Protein AF-A0A4Q2Y1Z8-F1 (afdb_monomer)

Nearest PDB structures (foldseek):
  7f47-assembly1_A  TM=7.489E-01  e=2.755E-16  Rhizobium etli CFN 42
  7duw-assembly1_A  TM=7.122E-01  e=2.376E-13  Rhizobium tropici
  5vrv-assembly2_D  TM=9.747E-01  e=3.218E-03  Agrobacterium fabrum str. C58

Foldseek 3Di:
DDVPCPPVVLVVCCVVCVVPDPPVVSVVVVVVCCCVPPVPVVVVVVVVVVVVCCVVPVVVVVVVCVVVVVVCQVCVLVVLLVLLLVLLLVLLLVLQDQADPVLLVVLVVPPDLVQQLVLSLLSNLLSLQSNLLSQLSNVLALVSLVSNLVSLVSNLVSCCNNRNNVVSNVSSVVSNVSSVVCSVRSPAHDDSPNAADDPVSVCSSCVSLVVSVVSSCVSCVPPPPDVDDLPDRDSRPSVSSSVSSSVSSVVVVVVVVCVRVPDDDPPPPPDQQDPVNVVLLVVQLVVFPDPQSCVVNVSQWDWQADPVNQKIWTWDDDPLDIGTRDAITGDPVCRVNRVSVVVVNSVRND

Radius of gyration: 30.9 Å; Cα contacts (8 Å, |Δi|>4): 339; chains: 1; bounding box: 78×63×77 Å

Solvent-accessible surface area (backbone atoms only — not comparable to full-atom values): 19391 Å² total; per-residue (Å²): 137,60,80,91,45,64,65,58,56,58,53,50,52,45,72,75,43,50,90,80,47,63,68,69,59,54,53,49,52,54,50,51,48,46,44,62,71,50,47,49,57,47,51,53,50,52,51,51,49,52,53,46,50,62,64,74,41,49,70,59,51,47,55,51,48,48,54,48,46,54,51,43,65,71,43,39,48,61,48,48,20,51,48,26,39,51,51,10,48,48,34,38,45,54,49,47,59,81,79,56,67,78,51,47,58,60,42,67,77,76,46,64,68,67,56,29,56,49,19,41,32,50,27,21,36,34,8,52,49,26,37,60,32,18,60,15,29,65,68,31,18,31,57,14,49,54,49,42,46,53,37,26,52,49,36,25,52,20,31,43,57,46,62,59,37,59,71,60,22,48,54,27,47,50,47,34,61,67,48,59,83,46,57,92,66,24,79,39,91,48,65,59,71,77,64,75,79,52,72,69,52,51,49,50,53,52,46,55,52,47,51,35,53,52,50,31,56,59,59,47,65,80,49,86,83,65,90,69,54,85,82,62,86,56,100,81,42,61,65,39,54,35,52,50,19,51,50,49,40,49,53,51,52,50,51,51,51,50,60,52,67,70,53,78,74,80,74,83,69,85,65,75,81,50,74,76,53,51,56,52,51,50,56,41,37,75,72,43,92,52,78,72,50,60,63,65,75,72,69,82,58,48,79,49,66,32,98,85,64,62,26,38,39,42,29,44,78,56,94,82,41,76,46,73,57,79,73,71,46,52,53,76,92,48,42,68,63,36,54,49,53,50,51,50,52,51,67,72,77,92

Mean predicted aligned error: 14.85 Å

pLDDT: mean 78.66, std 12.36, range [41.97, 93.81]

Sequence (350 aa):
HVPGGVGVLELSITKLVGTALPSAWLAAALLSYRLLYYLIPFVIAASWMGVREVWSHRVHLVRGAEIFGNVWRKLGPRMGVLLALTGGFFLMLSANTPMEPLRREWLMEHVPLLFVETSHFLSSIAGLALIIVARGLQRRVHAAWWAALALSLSGVVFSLLKGVDYEESIILALLFLCLLPFGEHFHRHAAVWSRRFTLEWWLLLGGLAGVSVWLGFFTSRHGEYQNDLWWSFSFEADASRFLRAQVGVAVLLIGVILAQCLRRTPRSQAAPPDPVSMEKVKCLVESSLQCQSHLALLGDKKFHFSESGGSFVMYGEQGRSRVVMGDPVGREDEWDDLLWSFNEKAEDDG

Structure (mmCIF, N/CA/C/O backbone):
data_AF-A0A4Q2Y1Z8-F1
#
_entry.id   AF-A0A4Q2Y1Z8-F1
#
loop_
_atom_site.group_PDB
_atom_site.id
_atom_site.type_symbol
_atom_site.label_atom_id
_atom_site.label_alt_id
_atom_site.label_comp_id
_atom_site.label_asym_id
_atom_site.label_entity_id
_atom_site.label_seq_id
_atom_site.pdbx_PDB_ins_code
_atom_site.Cartn_x
_atom_site.Cartn_y
_atom_site.Cartn_z
_atom_site.occupancy
_atom_site.B_iso_or_equiv
_atom_site.auth_seq_id
_atom_site.auth_comp_id
_atom_site.auth_asym_id
_atom_site.auth_atom_id
_atom_site.pdbx_PDB_model_num
ATOM 1 N N . HIS A 1 1 ? 41.542 -35.588 -12.818 1.00 50.16 1 HIS A N 1
ATOM 2 C CA . HIS A 1 1 ? 40.178 -35.907 -13.283 1.00 50.16 1 HIS A CA 1
ATOM 3 C C . HIS A 1 1 ? 39.396 -34.613 -13.422 1.00 50.16 1 HIS A C 1
ATOM 5 O O . HIS A 1 1 ? 39.237 -33.921 -12.426 1.00 50.16 1 HIS A O 1
ATOM 11 N N . VAL A 1 2 ? 38.990 -34.242 -14.640 1.00 56.16 2 VAL A N 1
ATOM 12 C CA . VAL A 1 2 ? 38.167 -33.042 -14.870 1.00 56.16 2 VAL A CA 1
ATOM 13 C C . VAL A 1 2 ? 36.693 -33.455 -14.791 1.00 56.16 2 VAL A C 1
ATOM 15 O O . VAL A 1 2 ? 36.321 -34.411 -15.481 1.00 56.16 2 VAL A O 1
ATOM 18 N N . PRO A 1 3 ? 35.859 -32.806 -13.958 1.00 55.94 3 PRO A N 1
ATOM 19 C CA . PRO A 1 3 ? 34.446 -33.150 -13.846 1.00 55.94 3 PRO A CA 1
ATOM 20 C C . PRO A 1 3 ? 33.757 -33.042 -15.213 1.00 55.94 3 PRO A C 1
ATOM 22 O O . PRO A 1 3 ? 33.923 -32.057 -15.929 1.00 55.94 3 PRO A O 1
ATOM 25 N N . GLY A 1 4 ? 33.050 -34.104 -15.610 1.00 63.97 4 GLY A N 1
ATOM 26 C CA . GLY A 1 4 ? 32.354 -34.193 -16.900 1.00 63.97 4 GLY A CA 1
ATOM 27 C C . GLY A 1 4 ? 33.253 -34.292 -18.141 1.00 63.97 4 GLY A C 1
ATOM 28 O O . GLY A 1 4 ? 32.753 -34.133 -19.248 1.00 63.97 4 GLY A O 1
ATOM 29 N N . GLY A 1 5 ? 34.569 -34.510 -17.991 1.00 68.19 5 GLY A N 1
ATOM 30 C CA . GLY A 1 5 ? 35.498 -34.592 -19.131 1.00 68.19 5 GLY A CA 1
ATOM 31 C C . GLY A 1 5 ? 35.643 -33.284 -19.921 1.00 68.19 5 GLY A C 1
ATOM 32 O O . GLY A 1 5 ? 36.145 -33.297 -21.046 1.00 68.19 5 GLY A O 1
ATOM 33 N N . VAL A 1 6 ? 35.205 -32.168 -19.325 1.00 67.00 6 VAL A N 1
ATOM 34 C CA . VAL A 1 6 ? 35.105 -30.850 -19.956 1.00 67.00 6 VAL A CA 1
ATOM 35 C C . VAL A 1 6 ? 36.474 -30.384 -20.448 1.00 67.00 6 VAL A C 1
ATOM 37 O O . VAL A 1 6 ? 37.448 -30.361 -19.702 1.00 67.00 6 VAL A O 1
ATOM 40 N N . GLY A 1 7 ? 36.558 -30.022 -21.723 1.00 69.81 7 GLY A N 1
ATOM 41 C CA . GLY A 1 7 ? 37.776 -29.568 -22.385 1.00 69.81 7 GLY A CA 1
ATOM 42 C C . GLY A 1 7 ? 38.623 -30.716 -22.926 1.00 69.81 7 GLY A C 1
ATOM 43 O O . GLY A 1 7 ? 39.128 -30.618 -24.038 1.00 69.81 7 GLY A O 1
ATOM 44 N N . VAL A 1 8 ? 38.752 -31.832 -22.203 1.00 79.38 8 VAL A N 1
ATOM 45 C CA . VAL A 1 8 ? 39.578 -32.970 -22.648 1.00 79.38 8 VAL A CA 1
ATOM 46 C C . VAL A 1 8 ? 38.918 -33.702 -23.815 1.00 79.38 8 VAL A C 1
ATOM 48 O O . VAL A 1 8 ? 39.586 -33.999 -24.806 1.00 79.38 8 VAL A O 1
ATOM 51 N N . LEU A 1 9 ? 37.611 -33.957 -23.736 1.00 81.00 9 LEU A N 1
ATOM 52 C CA . LEU A 1 9 ? 36.859 -34.630 -24.797 1.00 81.00 9 LEU A CA 1
ATOM 53 C C . LEU A 1 9 ? 36.774 -33.761 -26.060 1.00 81.00 9 LEU A C 1
ATOM 55 O O . LEU A 1 9 ? 37.041 -34.243 -27.160 1.00 81.00 9 LEU A O 1
ATOM 59 N N . GLU A 1 10 ? 36.500 -32.467 -25.897 1.00 84.19 10 GLU A N 1
ATOM 60 C CA . GLU A 1 10 ? 36.438 -31.505 -26.999 1.00 84.19 10 GLU A CA 1
ATOM 61 C C . GLU A 1 10 ? 37.792 -31.362 -27.695 1.00 84.19 10 GLU A C 1
ATOM 63 O O . GLU A 1 10 ? 37.853 -31.412 -28.923 1.00 84.19 10 GLU A O 1
ATOM 68 N N . LEU A 1 11 ? 38.889 -31.254 -26.937 1.00 80.31 11 LEU A N 1
ATOM 69 C CA . LEU A 1 11 ? 40.238 -31.188 -27.504 1.00 80.31 11 LEU A CA 1
ATOM 70 C C . LEU A 1 11 ? 40.614 -32.477 -28.240 1.00 80.31 11 LEU A C 1
ATOM 72 O O . LEU A 1 11 ? 41.237 -32.412 -29.299 1.00 80.31 11 LEU A O 1
ATOM 76 N N . SER A 1 12 ? 40.225 -33.637 -27.707 1.00 80.94 12 SER A N 1
ATOM 77 C CA . SER A 1 12 ? 40.517 -34.941 -28.315 1.00 80.94 12 SER A CA 1
ATOM 78 C C . SER A 1 12 ? 39.794 -35.103 -29.651 1.00 80.94 12 SER A C 1
ATOM 80 O O . SER A 1 12 ? 40.423 -35.405 -30.662 1.00 80.94 12 SER A O 1
ATOM 82 N N . ILE A 1 13 ? 38.486 -34.829 -29.679 1.00 81.00 13 ILE A N 1
ATOM 83 C CA . ILE A 1 13 ? 37.654 -34.957 -30.884 1.00 81.00 13 ILE A CA 1
ATOM 84 C C . ILE A 1 13 ? 38.050 -33.912 -31.933 1.00 81.00 13 ILE A C 1
ATOM 86 O O . ILE A 1 13 ? 38.168 -34.240 -33.113 1.00 81.00 13 ILE A O 1
ATOM 90 N N . THR A 1 14 ? 38.348 -32.680 -31.511 1.00 81.88 14 THR A N 1
ATOM 91 C CA . THR A 1 14 ? 38.817 -31.623 -32.420 1.00 81.88 14 THR A CA 1
ATOM 92 C C . THR A 1 14 ? 40.170 -31.976 -33.040 1.00 81.88 14 THR A C 1
ATOM 94 O O . THR A 1 14 ? 40.368 -31.751 -34.228 1.00 81.88 14 THR A O 1
ATOM 97 N N . LYS A 1 15 ? 41.099 -32.581 -32.287 1.00 80.50 15 LYS A N 1
ATOM 98 C CA . LYS A 1 15 ? 42.398 -33.013 -32.834 1.00 80.50 15 LYS A CA 1
ATOM 99 C C . LYS A 1 15 ? 42.295 -34.209 -33.783 1.00 80.50 15 LYS A C 1
ATOM 101 O O . LYS A 1 15 ? 43.077 -34.285 -34.722 1.00 80.50 15 LYS A O 1
ATOM 106 N N . LEU A 1 16 ? 41.362 -35.130 -33.541 1.00 79.75 16 LEU A N 1
ATOM 107 C CA . LEU A 1 16 ? 41.175 -36.332 -34.362 1.00 79.75 16 LEU A CA 1
ATOM 108 C C . LEU A 1 16 ? 40.388 -36.071 -35.653 1.00 79.75 16 LEU A C 1
ATOM 110 O O . LEU A 1 16 ? 40.681 -36.688 -36.671 1.00 79.75 16 LEU A O 1
ATOM 114 N N . VAL A 1 17 ? 39.391 -35.182 -35.613 1.00 80.62 17 VAL A N 1
ATOM 115 C CA . VAL A 1 17 ? 38.403 -35.011 -36.701 1.00 80.62 17 VAL A CA 1
ATOM 116 C C . VAL A 1 17 ? 38.393 -33.586 -37.275 1.00 80.62 17 VAL A C 1
ATOM 118 O O . VAL A 1 17 ? 37.783 -33.335 -38.311 1.00 80.62 17 VAL A O 1
ATOM 121 N N . GLY A 1 18 ? 39.108 -32.639 -36.661 1.00 73.12 18 GLY A N 1
ATOM 122 C CA . GLY A 1 18 ? 39.097 -31.225 -37.055 1.00 73.12 18 GLY A CA 1
ATOM 123 C C . GLY A 1 18 ? 39.639 -30.924 -38.455 1.00 73.12 18 GLY A C 1
ATOM 124 O O . GLY A 1 18 ? 39.399 -29.834 -38.961 1.00 73.12 18 GLY A O 1
ATOM 125 N N . THR A 1 19 ? 40.335 -31.864 -39.102 1.00 75.19 19 THR A N 1
ATOM 126 C CA . THR A 1 19 ? 40.777 -31.740 -40.503 1.00 75.19 19 THR A CA 1
ATOM 127 C C . THR A 1 19 ? 39.750 -32.255 -41.517 1.00 75.19 19 THR A C 1
ATOM 129 O O . THR A 1 19 ? 39.873 -31.949 -42.699 1.00 75.19 19 THR A O 1
ATOM 132 N N . ALA A 1 20 ? 38.744 -33.020 -41.078 1.00 78.12 20 ALA A N 1
ATOM 133 C CA . ALA A 1 20 ? 37.750 -33.659 -41.945 1.00 78.12 20 ALA A CA 1
ATOM 134 C C . ALA A 1 20 ? 36.407 -32.908 -42.004 1.00 78.12 20 ALA A C 1
ATOM 136 O O . ALA A 1 20 ? 35.637 -33.108 -42.941 1.00 78.12 20 ALA A O 1
ATOM 137 N N . LEU A 1 21 ? 36.109 -32.057 -41.017 1.00 81.06 21 LEU A N 1
ATOM 138 C CA . LEU A 1 21 ? 34.839 -31.334 -40.911 1.00 81.06 21 LEU A CA 1
ATOM 139 C C . LEU A 1 21 ? 35.061 -29.844 -40.617 1.00 81.06 21 LEU A C 1
ATOM 141 O O . LEU A 1 21 ? 35.974 -29.503 -39.863 1.00 81.06 21 LEU A O 1
ATOM 145 N N . PRO A 1 22 ? 34.199 -28.944 -41.131 1.00 85.12 22 PRO A N 1
ATOM 146 C CA . PRO A 1 22 ? 34.228 -27.542 -40.739 1.00 85.12 22 PRO A CA 1
ATOM 147 C C . PRO A 1 22 ? 33.976 -27.384 -39.233 1.00 85.12 22 PRO A C 1
ATOM 149 O O . PRO A 1 22 ? 33.090 -28.027 -38.663 1.00 85.12 22 PRO A O 1
ATOM 152 N N . SER A 1 23 ? 34.716 -26.476 -38.598 1.00 77.94 23 SER A N 1
ATOM 153 C CA . SER A 1 23 ? 34.710 -26.256 -37.142 1.00 77.94 23 SER A CA 1
ATOM 154 C C . SER A 1 23 ? 33.318 -25.990 -36.553 1.00 77.94 23 SER A C 1
ATOM 156 O O . SER A 1 23 ? 33.024 -26.439 -35.446 1.00 77.94 23 SER A O 1
ATOM 158 N N . ALA A 1 24 ? 32.435 -25.326 -37.305 1.00 81.06 24 ALA A N 1
ATOM 159 C CA . ALA A 1 24 ? 31.064 -25.034 -36.888 1.00 81.06 24 ALA A CA 1
ATOM 160 C C . ALA A 1 24 ? 30.213 -26.301 -36.673 1.00 81.06 24 ALA A C 1
ATOM 162 O O . ALA A 1 24 ? 29.486 -26.397 -35.685 1.00 81.06 24 ALA A O 1
ATOM 163 N N . TRP A 1 25 ? 30.337 -27.299 -37.555 1.00 84.12 25 TRP A N 1
ATOM 164 C CA . TRP A 1 25 ? 29.589 -28.558 -37.450 1.00 84.12 25 TRP A CA 1
ATOM 165 C C . TRP A 1 25 ? 30.088 -29.413 -36.285 1.00 84.12 25 TRP A C 1
ATOM 167 O O . TRP A 1 25 ? 29.296 -30.043 -35.587 1.00 84.12 25 TRP A O 1
ATOM 177 N N . LEU A 1 26 ? 31.398 -29.388 -36.035 1.00 84.00 26 LEU A N 1
ATOM 178 C CA . LEU A 1 26 ? 32.016 -30.103 -34.923 1.00 84.00 26 LEU A CA 1
ATOM 179 C C . LEU A 1 26 ? 31.608 -29.500 -33.568 1.00 84.00 26 LEU A C 1
ATOM 181 O O . LEU A 1 26 ? 31.254 -30.236 -32.647 1.00 84.00 26 LEU A O 1
ATOM 185 N N . ALA A 1 27 ? 31.575 -28.168 -33.462 1.00 81.75 27 ALA A N 1
ATOM 186 C CA . ALA A 1 27 ? 31.070 -27.477 -32.277 1.00 81.75 27 ALA A CA 1
ATOM 187 C C . ALA A 1 27 ? 29.580 -27.771 -32.032 1.00 81.75 27 ALA A C 1
ATOM 189 O O . ALA A 1 27 ? 29.196 -28.076 -30.901 1.00 81.75 27 ALA A O 1
ATOM 190 N N . ALA A 1 28 ? 28.756 -27.747 -33.086 1.00 83.81 28 ALA A N 1
ATOM 191 C CA . ALA A 1 28 ? 27.339 -28.087 -32.996 1.00 83.81 28 ALA A CA 1
ATOM 192 C C . ALA A 1 28 ? 27.133 -29.525 -32.495 1.00 83.81 28 ALA A C 1
ATOM 194 O O . ALA A 1 28 ? 26.382 -29.734 -31.547 1.00 83.81 28 ALA A O 1
ATOM 195 N N . ALA A 1 29 ? 27.861 -30.502 -33.045 1.00 85.19 29 ALA A N 1
ATOM 196 C CA . ALA A 1 29 ? 27.766 -31.901 -32.629 1.00 85.19 29 ALA A CA 1
ATOM 197 C C . ALA A 1 29 ? 28.168 -32.117 -31.157 1.00 85.19 29 ALA A C 1
ATOM 199 O O . ALA A 1 29 ? 27.481 -32.833 -30.426 1.00 85.19 29 ALA A O 1
ATOM 200 N N . LEU A 1 30 ? 29.245 -31.471 -30.694 1.00 85.44 30 LEU A N 1
ATOM 201 C CA . LEU A 1 30 ? 29.700 -31.559 -29.300 1.00 85.44 30 LEU A CA 1
ATOM 202 C C . LEU A 1 30 ? 28.707 -30.911 -28.324 1.00 85.44 30 LEU A C 1
ATOM 204 O O . LEU A 1 30 ? 28.453 -31.451 -27.244 1.00 85.44 30 LEU A O 1
ATOM 208 N N . LEU A 1 31 ? 28.103 -29.785 -28.709 1.00 85.25 31 LEU A N 1
ATOM 209 C CA . LEU A 1 31 ? 27.046 -29.136 -27.932 1.00 85.25 31 LEU A CA 1
ATOM 210 C C . LEU A 1 31 ? 25.777 -29.991 -27.880 1.00 85.25 31 LEU A C 1
ATOM 212 O O . LEU A 1 31 ? 25.225 -30.186 -26.796 1.00 85.25 31 LEU A O 1
ATOM 216 N N . SER A 1 32 ? 25.344 -30.550 -29.013 1.00 87.06 32 SER A N 1
ATOM 217 C CA . SER A 1 32 ? 24.205 -31.471 -29.071 1.00 87.06 32 SER A CA 1
ATOM 218 C C . SER A 1 32 ? 24.437 -32.704 -28.201 1.00 87.06 32 SER A C 1
ATOM 220 O O . SER A 1 32 ? 23.545 -33.097 -27.453 1.00 87.06 32 SER A O 1
ATOM 222 N N . TYR A 1 33 ? 25.648 -33.269 -28.219 1.00 87.38 33 TYR A N 1
ATOM 223 C CA . TYR A 1 33 ? 26.027 -34.360 -27.324 1.00 87.38 33 TYR A CA 1
ATOM 224 C C . TYR A 1 33 ? 25.886 -33.958 -25.850 1.00 87.38 33 TYR A C 1
ATOM 226 O O . TYR A 1 33 ? 25.242 -34.673 -25.085 1.00 87.38 33 TYR A O 1
ATOM 234 N N . ARG A 1 34 ? 26.402 -32.791 -25.439 1.00 84.25 34 ARG A N 1
ATOM 235 C CA . ARG A 1 34 ? 26.273 -32.317 -24.047 1.00 84.25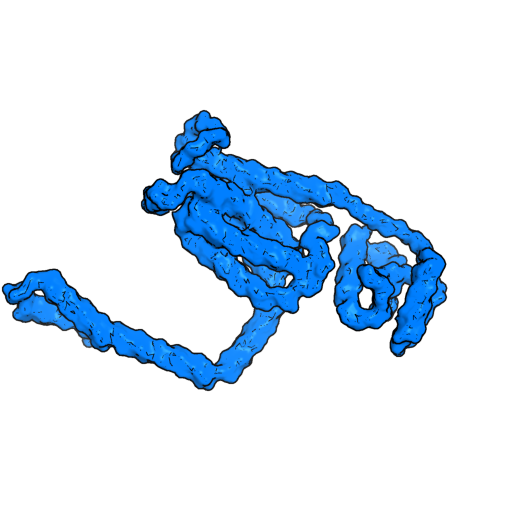 34 ARG A CA 1
ATOM 236 C C . ARG A 1 34 ? 24.821 -32.093 -23.623 1.00 84.25 34 ARG A C 1
ATOM 238 O O . ARG A 1 34 ? 24.444 -32.464 -22.512 1.00 84.25 34 ARG A O 1
ATOM 245 N N . LEU A 1 35 ? 24.006 -31.520 -24.503 1.00 86.06 35 LEU A N 1
ATOM 246 C CA . LEU A 1 35 ? 22.579 -31.316 -24.265 1.00 86.06 35 LEU A CA 1
ATOM 247 C C . LEU A 1 35 ? 21.853 -32.647 -24.044 1.00 86.06 35 LEU A C 1
ATOM 249 O O . LEU A 1 35 ? 21.167 -32.810 -23.035 1.00 86.06 35 LEU A O 1
ATOM 253 N N . LEU A 1 36 ? 22.047 -33.604 -24.952 1.00 89.75 36 LEU A N 1
ATOM 254 C CA . LEU A 1 36 ? 21.330 -34.879 -24.936 1.00 89.75 36 LEU A CA 1
ATOM 255 C C . LEU A 1 36 ? 21.808 -35.820 -23.824 1.00 89.75 36 LEU A C 1
ATOM 257 O O . LEU A 1 36 ? 20.979 -36.458 -23.181 1.00 89.75 36 LEU A O 1
ATOM 261 N N . TYR A 1 37 ? 23.119 -35.910 -23.583 1.00 85.94 37 TYR A N 1
ATOM 262 C CA . TYR A 1 37 ? 23.681 -36.885 -22.641 1.00 85.94 37 TYR A CA 1
ATOM 263 C C . TYR A 1 37 ? 23.827 -36.371 -21.208 1.00 85.94 37 TYR A C 1
ATOM 265 O O . TYR A 1 37 ? 23.775 -37.176 -20.281 1.00 85.94 37 TYR A O 1
ATOM 273 N N . TYR A 1 38 ? 24.011 -35.064 -21.003 1.00 84.25 38 TYR A N 1
ATOM 274 C CA . TYR A 1 38 ? 24.227 -34.511 -19.662 1.00 84.25 38 TYR A CA 1
ATOM 275 C C . TYR A 1 38 ? 23.050 -33.664 -19.193 1.00 84.25 38 TYR A C 1
ATOM 277 O O . TYR A 1 38 ? 22.528 -33.905 -18.106 1.00 84.25 38 TYR A O 1
ATOM 285 N N . LEU A 1 39 ? 22.610 -32.688 -19.994 1.00 84.75 39 LEU A N 1
ATOM 286 C CA . LEU A 1 39 ? 21.631 -31.707 -19.523 1.00 84.75 39 LEU A CA 1
ATOM 287 C C . LEU A 1 39 ? 20.221 -32.294 -19.409 1.00 84.75 39 LEU A C 1
ATOM 289 O O . LEU A 1 39 ? 19.590 -32.148 -18.365 1.00 84.75 39 LEU A O 1
ATOM 293 N N . ILE A 1 40 ? 19.729 -32.975 -20.447 1.00 89.31 40 ILE A N 1
ATOM 294 C CA . ILE A 1 40 ? 18.363 -33.521 -20.450 1.00 89.31 40 ILE A CA 1
ATOM 295 C C . ILE A 1 40 ? 18.159 -34.550 -19.325 1.00 89.31 40 ILE A C 1
ATOM 297 O O . ILE A 1 40 ? 17.216 -34.379 -18.548 1.00 89.31 40 ILE A O 1
ATOM 301 N N . PRO A 1 41 ? 19.025 -35.570 -19.148 1.00 88.81 41 PRO A N 1
ATOM 302 C CA . PRO A 1 41 ? 18.858 -36.534 -18.062 1.00 88.81 41 PRO A CA 1
ATOM 303 C C . PRO A 1 41 ? 18.951 -35.883 -16.679 1.00 88.81 41 PRO A C 1
ATOM 305 O O . PRO A 1 41 ? 18.203 -36.260 -15.778 1.00 88.81 41 PRO A O 1
ATOM 308 N N . PHE A 1 42 ? 19.816 -34.876 -16.515 1.00 85.88 42 PHE A N 1
ATOM 309 C CA . PHE A 1 42 ? 19.932 -34.123 -15.268 1.00 85.88 42 PHE A CA 1
ATOM 310 C C . PHE A 1 42 ? 18.650 -33.353 -14.939 1.00 85.88 42 PHE A C 1
ATOM 312 O O . PHE A 1 42 ? 18.161 -33.446 -13.816 1.00 85.88 42 PHE A O 1
ATOM 319 N N . VAL A 1 43 ? 18.075 -32.638 -15.912 1.00 87.50 43 VAL A N 1
ATOM 320 C CA . VAL A 1 43 ? 16.818 -31.899 -15.720 1.00 87.50 43 VAL A CA 1
ATOM 321 C C . VAL A 1 43 ? 15.682 -32.860 -15.383 1.00 87.50 43 VAL A C 1
ATOM 323 O O . VAL A 1 43 ? 14.964 -32.622 -14.420 1.00 87.50 43 VAL A O 1
ATOM 326 N N . ILE A 1 44 ? 15.562 -33.983 -16.099 1.00 91.19 44 ILE A N 1
ATOM 327 C CA . ILE A 1 44 ? 14.539 -35.000 -15.813 1.00 91.19 44 ILE A CA 1
ATOM 328 C C . ILE A 1 44 ? 14.695 -35.543 -14.387 1.00 91.19 44 ILE A C 1
ATOM 330 O O . ILE A 1 44 ? 13.713 -35.611 -13.649 1.00 91.19 44 ILE A O 1
ATOM 334 N N . ALA A 1 45 ? 15.917 -35.890 -13.974 1.00 88.19 45 ALA A N 1
ATOM 335 C CA . ALA A 1 45 ? 16.185 -36.399 -12.632 1.00 88.19 45 ALA A CA 1
ATOM 336 C C . ALA A 1 45 ? 15.897 -35.351 -11.544 1.00 88.19 45 ALA A C 1
ATOM 338 O O . ALA A 1 45 ? 15.258 -35.671 -10.542 1.00 88.19 45 ALA A O 1
ATOM 339 N N . ALA A 1 46 ? 16.311 -34.098 -11.753 1.00 80.81 46 ALA A N 1
ATOM 340 C CA . ALA A 1 46 ? 16.068 -32.995 -10.828 1.00 80.81 46 ALA A CA 1
ATOM 341 C C . ALA A 1 46 ? 14.572 -32.679 -10.698 1.00 80.81 46 ALA A C 1
ATOM 343 O O . ALA A 1 46 ? 14.063 -32.537 -9.587 1.00 80.81 46 ALA A O 1
ATOM 344 N N . SER A 1 47 ? 13.843 -32.634 -11.816 1.00 84.88 47 SER A N 1
ATOM 345 C CA . SER A 1 47 ? 12.392 -32.448 -11.825 1.00 84.88 47 SER A CA 1
ATOM 346 C C . SER A 1 47 ? 11.674 -33.609 -11.142 1.00 84.88 47 SER A C 1
ATOM 348 O O . SER A 1 47 ? 10.802 -33.376 -10.310 1.00 84.88 47 SER A O 1
ATOM 350 N N . TRP A 1 48 ? 12.062 -34.855 -11.426 1.00 88.31 48 TRP A N 1
ATOM 351 C CA . TRP A 1 48 ? 11.480 -36.035 -10.785 1.00 88.31 48 TRP A CA 1
ATOM 352 C C . TRP A 1 48 ? 11.721 -36.046 -9.274 1.00 88.31 48 TRP A C 1
ATOM 354 O O . TRP A 1 48 ? 10.809 -36.326 -8.498 1.00 88.31 48 TRP A O 1
ATOM 364 N N . MET A 1 49 ? 12.932 -35.690 -8.845 1.00 81.88 49 MET A N 1
ATOM 365 C CA . MET A 1 49 ? 13.281 -35.563 -7.434 1.00 81.88 49 MET A CA 1
ATOM 366 C C . MET A 1 49 ? 12.486 -34.439 -6.761 1.00 81.88 49 MET A C 1
ATOM 368 O O . MET A 1 49 ? 11.918 -34.671 -5.699 1.00 81.88 49 MET A O 1
ATOM 372 N N . GLY A 1 50 ? 12.345 -33.276 -7.403 1.00 76.69 50 GLY A N 1
ATOM 373 C CA . GLY A 1 50 ? 11.519 -32.175 -6.901 1.00 76.69 50 GLY A CA 1
ATOM 374 C C . GLY A 1 50 ? 10.042 -32.552 -6.761 1.00 76.69 50 GLY A C 1
ATOM 375 O O . GLY A 1 50 ? 9.430 -32.296 -5.726 1.00 76.69 50 GLY A O 1
ATOM 376 N N . VAL A 1 51 ? 9.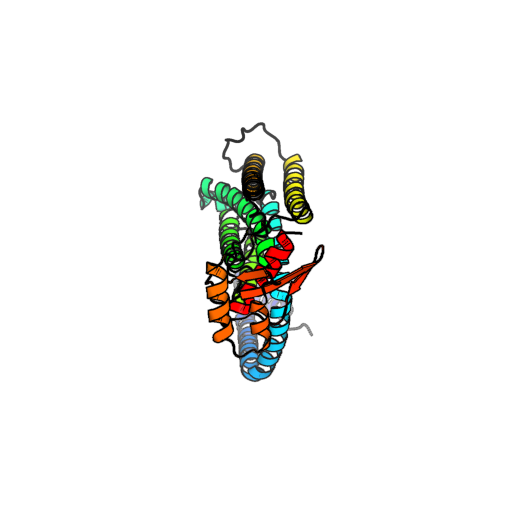472 -33.233 -7.760 1.00 82.25 51 VAL A N 1
ATOM 377 C CA . VAL A 1 51 ? 8.089 -33.738 -7.706 1.00 82.25 51 VAL A CA 1
ATOM 378 C C . VAL A 1 51 ? 7.933 -34.768 -6.589 1.00 82.25 51 VAL A C 1
ATOM 380 O O . VAL A 1 51 ? 6.963 -34.712 -5.833 1.00 82.25 51 VAL A O 1
ATOM 383 N N . ARG A 1 52 ? 8.896 -35.683 -6.443 1.00 80.88 52 ARG A N 1
ATOM 384 C CA . ARG A 1 52 ? 8.871 -36.713 -5.402 1.00 80.88 52 ARG A CA 1
ATOM 385 C C . ARG A 1 52 ? 8.974 -36.112 -4.003 1.00 80.88 52 ARG A C 1
ATOM 387 O O . ARG A 1 52 ? 8.212 -36.534 -3.146 1.00 80.88 52 ARG A O 1
ATOM 394 N N . GLU A 1 53 ? 9.834 -35.121 -3.792 1.00 72.06 53 GLU A N 1
ATOM 395 C CA . GLU A 1 53 ? 9.998 -34.396 -2.522 1.00 72.06 53 GLU A CA 1
ATOM 396 C C . GLU A 1 53 ? 8.687 -33.710 -2.099 1.00 72.06 53 GLU A C 1
ATOM 398 O O . GLU A 1 53 ? 8.219 -33.861 -0.968 1.00 72.06 53 GLU A O 1
ATOM 403 N N . VAL A 1 54 ? 8.035 -33.027 -3.048 1.00 69.75 54 VAL A N 1
ATOM 404 C CA . VAL A 1 54 ? 6.729 -32.376 -2.853 1.00 69.75 54 VAL A CA 1
ATOM 405 C C . VAL A 1 54 ? 5.628 -33.396 -2.542 1.00 69.75 54 VAL A C 1
ATOM 407 O O . VAL A 1 54 ? 4.694 -33.098 -1.791 1.00 69.75 54 VAL A O 1
ATOM 410 N N . TRP A 1 55 ? 5.719 -34.605 -3.101 1.00 72.75 55 TRP A N 1
ATOM 411 C CA . TRP A 1 55 ? 4.723 -35.656 -2.906 1.00 72.75 55 TRP A CA 1
ATOM 412 C C . TRP A 1 55 ? 4.942 -36.466 -1.620 1.00 72.75 55 TRP A C 1
ATOM 414 O O . TRP A 1 55 ? 3.970 -36.771 -0.932 1.00 72.75 55 TRP A O 1
ATOM 424 N N . SER A 1 56 ? 6.193 -36.761 -1.246 1.00 63.22 56 SER A N 1
ATOM 425 C CA . SER A 1 56 ? 6.534 -37.575 -0.072 1.00 63.22 56 SER A CA 1
ATOM 426 C C . SER A 1 56 ? 6.504 -36.800 1.245 1.00 63.22 56 SER A C 1
ATOM 428 O O . SER A 1 56 ? 6.181 -37.380 2.277 1.00 63.22 56 SER A O 1
ATOM 430 N N . HIS A 1 57 ? 6.792 -35.494 1.236 1.00 55.94 57 HIS A N 1
ATOM 431 C CA . HIS A 1 57 ? 6.910 -34.685 2.458 1.00 55.94 57 HIS A CA 1
ATOM 432 C C . HIS A 1 57 ? 5.727 -33.732 2.695 1.00 55.94 57 HIS A C 1
ATOM 434 O O . HIS A 1 57 ? 5.868 -32.722 3.387 1.00 55.94 57 HIS A O 1
ATOM 440 N N . ARG A 1 58 ? 4.528 -34.078 2.197 1.00 58.81 58 ARG A N 1
ATOM 441 C CA . ARG A 1 58 ? 3.272 -33.321 2.398 1.00 58.81 58 ARG A CA 1
ATOM 442 C C . ARG A 1 58 ? 3.031 -32.931 3.870 1.00 58.81 58 ARG A C 1
ATOM 444 O O . ARG A 1 58 ? 2.588 -31.823 4.127 1.00 58.81 58 ARG A O 1
ATOM 451 N N . VAL A 1 59 ? 3.386 -33.779 4.841 1.00 56.09 59 VAL A N 1
ATOM 452 C CA . VAL A 1 59 ? 3.182 -33.521 6.287 1.00 56.09 59 VAL A CA 1
ATOM 453 C C . VAL A 1 59 ? 4.179 -32.503 6.871 1.00 56.09 59 VAL A C 1
ATOM 455 O O . VAL A 1 59 ? 3.805 -31.678 7.706 1.00 56.09 59 VAL A O 1
ATOM 458 N N . HIS A 1 60 ? 5.435 -32.502 6.416 1.00 54.78 60 HIS A N 1
ATOM 459 C CA . HIS A 1 60 ? 6.432 -31.505 6.832 1.00 54.78 60 HIS A CA 1
ATOM 460 C C . HIS A 1 60 ? 6.239 -30.167 6.112 1.00 54.78 60 HIS A C 1
ATOM 462 O O . HIS A 1 60 ? 6.439 -29.120 6.725 1.00 54.78 60 HIS A O 1
ATOM 468 N N . LEU A 1 61 ? 5.769 -30.192 4.861 1.00 55.53 61 LEU A N 1
ATOM 469 C CA . LEU A 1 61 ? 5.296 -29.005 4.150 1.00 55.53 61 LEU A CA 1
ATOM 470 C C . LEU A 1 61 ? 4.067 -28.392 4.828 1.00 55.53 61 LEU A C 1
ATOM 472 O O . LEU A 1 61 ? 4.012 -27.177 4.921 1.00 55.53 61 LEU A O 1
ATOM 476 N N . VAL A 1 62 ? 3.132 -29.188 5.365 1.00 59.31 62 VAL A N 1
ATOM 477 C CA . VAL A 1 62 ? 1.981 -28.668 6.128 1.00 59.31 62 VAL A CA 1
ATOM 478 C C . VAL A 1 62 ? 2.420 -28.046 7.456 1.00 59.31 62 VAL A C 1
ATOM 480 O O . VAL A 1 62 ? 2.044 -26.914 7.718 1.00 59.31 62 VAL A O 1
ATOM 483 N N . ARG A 1 63 ? 3.297 -28.680 8.253 1.00 57.91 63 ARG A N 1
ATOM 484 C CA . ARG A 1 63 ? 3.832 -28.037 9.478 1.00 57.91 63 ARG A CA 1
ATOM 485 C C . ARG A 1 63 ? 4.673 -26.796 9.182 1.00 57.91 63 ARG A C 1
ATOM 487 O O . ARG A 1 63 ? 4.567 -25.799 9.891 1.00 57.91 63 ARG A O 1
ATOM 494 N N . GLY A 1 64 ? 5.504 -26.842 8.142 1.00 60.81 64 GLY A N 1
ATOM 495 C CA . GLY A 1 64 ? 6.271 -25.690 7.672 1.00 60.81 64 GLY A CA 1
ATOM 496 C C . GLY A 1 64 ? 5.362 -24.563 7.183 1.00 60.81 64 GLY A C 1
ATOM 497 O O . GLY A 1 64 ? 5.584 -23.416 7.549 1.00 60.81 64 GLY A O 1
ATOM 498 N N . ALA A 1 65 ? 4.300 -24.885 6.442 1.00 62.66 65 ALA A N 1
ATOM 499 C CA . ALA A 1 65 ? 3.291 -23.940 5.969 1.00 62.66 65 ALA A CA 1
ATOM 500 C C . ALA A 1 65 ? 2.378 -23.423 7.089 1.00 62.66 65 ALA A C 1
ATOM 502 O O . ALA A 1 65 ? 1.922 -22.291 7.006 1.00 62.66 65 ALA A O 1
ATOM 503 N N . GLU A 1 66 ? 2.138 -24.188 8.153 1.00 66.50 66 GLU A N 1
ATOM 504 C CA . GLU A 1 66 ? 1.404 -23.737 9.340 1.00 66.50 66 GLU A CA 1
ATOM 505 C C . GLU A 1 66 ? 2.248 -22.781 10.186 1.00 66.50 66 GLU A C 1
ATOM 507 O O . GLU A 1 66 ? 1.763 -21.727 10.592 1.00 66.50 66 GLU A O 1
ATOM 512 N N . ILE A 1 67 ? 3.527 -23.097 10.418 1.00 66.56 67 ILE A N 1
ATOM 513 C CA . ILE A 1 67 ? 4.462 -22.200 11.115 1.00 66.56 67 ILE A CA 1
ATOM 514 C C . ILE A 1 67 ? 4.683 -20.937 10.282 1.00 66.56 67 ILE A C 1
ATOM 516 O O . ILE A 1 67 ? 4.536 -19.829 10.800 1.00 66.56 67 ILE A O 1
ATOM 520 N N . PHE A 1 68 ? 4.974 -21.095 8.987 1.00 68.06 68 PHE A N 1
ATOM 521 C CA . PHE A 1 68 ? 5.106 -19.984 8.053 1.00 68.06 68 PHE A CA 1
ATOM 522 C C . PHE A 1 68 ? 3.808 -19.189 8.000 1.00 68.06 68 PHE A C 1
ATOM 524 O O . PHE A 1 68 ? 3.851 -17.992 8.207 1.00 68.06 68 PHE A O 1
ATOM 531 N N . GLY A 1 69 ? 2.650 -19.829 7.866 1.00 68.38 69 GLY A N 1
ATOM 532 C CA . GLY A 1 69 ? 1.339 -19.185 7.861 1.00 68.38 69 GLY A CA 1
ATOM 533 C C . GLY A 1 69 ? 1.026 -18.439 9.159 1.00 68.38 69 GLY A C 1
ATOM 534 O O . GLY A 1 69 ? 0.459 -17.355 9.119 1.00 68.38 69 GLY A O 1
ATOM 535 N N . ASN A 1 70 ? 1.437 -18.942 10.322 1.00 70.31 70 ASN A N 1
ATOM 536 C CA . ASN A 1 70 ? 1.265 -18.247 11.601 1.00 70.31 70 ASN A CA 1
ATOM 537 C C . ASN A 1 70 ? 2.185 -17.025 11.731 1.00 70.31 70 ASN A C 1
ATOM 539 O O . ASN A 1 70 ? 1.751 -15.974 12.209 1.00 70.31 70 ASN A O 1
ATOM 543 N N . VAL A 1 71 ? 3.438 -17.136 11.283 1.00 72.38 71 VAL A N 1
ATOM 544 C CA . VAL A 1 71 ? 4.378 -16.006 11.218 1.00 72.38 71 VAL A CA 1
ATOM 545 C C . VAL A 1 71 ? 3.899 -14.979 10.191 1.00 72.38 71 VAL A C 1
ATOM 547 O O . VAL A 1 71 ? 3.830 -13.794 10.505 1.00 72.38 71 VAL A O 1
ATOM 550 N N . TRP A 1 72 ? 3.484 -15.433 9.011 1.00 70.44 72 TRP A N 1
ATOM 551 C CA . TRP A 1 72 ? 2.979 -14.621 7.908 1.00 70.44 72 TRP A CA 1
ATOM 552 C C . TRP A 1 72 ? 1.696 -13.897 8.310 1.00 70.44 72 TRP A C 1
ATOM 554 O O . TRP A 1 72 ? 1.581 -12.709 8.056 1.00 70.44 72 TRP A O 1
ATOM 564 N N . ARG A 1 73 ? 0.775 -14.525 9.054 1.00 69.88 73 ARG A N 1
ATOM 565 C CA . ARG A 1 73 ? -0.414 -13.846 9.609 1.00 69.88 73 ARG A CA 1
ATOM 566 C C . ARG A 1 73 ? -0.079 -12.764 10.630 1.00 69.88 73 ARG A C 1
ATOM 568 O O . ARG A 1 73 ? -0.706 -11.706 10.639 1.00 69.88 73 ARG A O 1
ATOM 575 N N . LYS A 1 74 ? 0.920 -12.999 11.486 1.00 72.88 74 LYS A N 1
ATOM 576 C CA . LYS A 1 74 ? 1.358 -12.012 12.488 1.00 72.88 74 LYS A CA 1
ATOM 577 C C . LYS A 1 74 ? 2.127 -10.845 11.863 1.00 72.88 74 LYS A C 1
ATOM 579 O O . LYS A 1 74 ? 1.950 -9.705 12.291 1.00 72.88 74 LYS A O 1
ATOM 584 N N . LEU A 1 75 ? 2.973 -11.114 10.868 1.00 75.44 75 LEU A N 1
ATOM 585 C CA . LEU A 1 75 ? 3.794 -10.103 10.193 1.00 75.44 75 LEU A CA 1
ATOM 586 C C . LEU A 1 75 ? 3.095 -9.450 8.999 1.00 75.44 75 LEU A C 1
ATOM 588 O O . LEU A 1 75 ? 3.479 -8.348 8.620 1.00 75.44 75 LEU A O 1
ATOM 592 N N . GLY A 1 76 ? 2.069 -10.082 8.439 1.00 74.69 76 GLY A N 1
ATOM 593 C CA . GLY A 1 76 ? 1.460 -9.739 7.158 1.00 74.69 76 GLY A CA 1
ATOM 594 C C . GLY A 1 76 ? 1.047 -8.283 7.028 1.00 74.69 76 GLY A C 1
ATOM 595 O O . GLY A 1 76 ? 1.542 -7.609 6.130 1.00 74.69 76 GLY A O 1
ATOM 596 N N . PRO A 1 77 ? 0.253 -7.731 7.963 1.00 75.12 77 PRO A N 1
ATOM 597 C CA . PRO A 1 77 ? -0.116 -6.320 7.916 1.00 75.12 77 PRO A CA 1
ATOM 598 C C . PRO A 1 77 ? 1.093 -5.377 7.994 1.00 75.12 77 PRO A C 1
ATOM 600 O O . PRO A 1 77 ? 1.133 -4.376 7.290 1.00 75.12 77 PRO A O 1
ATOM 603 N N . ARG A 1 78 ? 2.118 -5.695 8.801 1.00 82.38 78 ARG A N 1
ATOM 604 C CA . ARG A 1 78 ? 3.337 -4.868 8.901 1.00 82.38 78 ARG A CA 1
ATOM 605 C C . ARG A 1 78 ? 4.173 -4.940 7.627 1.00 82.38 78 ARG A C 1
ATOM 607 O O . ARG A 1 78 ? 4.660 -3.915 7.161 1.00 82.38 78 ARG A O 1
ATOM 614 N N . MET A 1 79 ? 4.312 -6.135 7.061 1.00 82.00 79 MET A N 1
ATOM 615 C CA . MET A 1 79 ? 5.006 -6.337 5.796 1.00 82.00 79 MET A CA 1
ATOM 616 C C . MET A 1 79 ? 4.260 -5.676 4.643 1.00 82.00 79 MET A C 1
ATOM 618 O O . MET A 1 79 ? 4.898 -5.024 3.835 1.00 82.00 79 MET A O 1
ATOM 622 N N . GLY A 1 80 ? 2.929 -5.750 4.603 1.00 83.06 80 GLY A N 1
ATOM 623 C CA . GLY A 1 80 ? 2.116 -5.081 3.590 1.00 83.06 80 GLY A CA 1
ATOM 624 C C . GLY A 1 80 ? 2.301 -3.565 3.598 1.00 83.06 80 GLY A C 1
ATOM 625 O O . GLY A 1 80 ? 2.452 -2.966 2.541 1.00 83.06 80 GLY A O 1
ATOM 626 N N . VAL A 1 81 ? 2.383 -2.947 4.782 1.00 88.00 81 VAL A N 1
ATOM 627 C CA . VAL A 1 81 ? 2.716 -1.518 4.914 1.00 88.00 81 VAL A CA 1
ATOM 628 C C . VAL A 1 81 ? 4.122 -1.231 4.403 1.00 88.00 81 VAL A C 1
ATOM 630 O O . VAL A 1 81 ? 4.300 -0.306 3.619 1.00 88.00 81 VAL A O 1
ATOM 633 N N . LEU A 1 82 ? 5.116 -2.011 4.840 1.00 88.88 82 LEU A N 1
ATOM 634 C CA . LEU A 1 82 ? 6.510 -1.812 4.444 1.00 88.88 82 LEU A CA 1
ATOM 635 C C . LEU A 1 82 ? 6.672 -1.941 2.927 1.00 88.88 82 LEU A C 1
ATOM 637 O O . LEU A 1 82 ? 7.250 -1.060 2.306 1.00 88.88 82 LEU A O 1
ATOM 641 N N . LEU A 1 83 ? 6.117 -3.006 2.350 1.00 87.00 83 LEU A N 1
ATOM 642 C CA . LEU A 1 83 ? 6.119 -3.267 0.917 1.00 87.00 83 LEU A CA 1
ATOM 643 C C . LEU A 1 83 ? 5.415 -2.144 0.162 1.00 87.00 83 LEU A C 1
ATOM 645 O O . LEU A 1 83 ? 5.938 -1.673 -0.840 1.00 87.00 83 LEU A O 1
ATOM 649 N N . ALA A 1 84 ? 4.266 -1.673 0.649 1.00 90.12 84 ALA A N 1
ATOM 650 C CA . ALA A 1 84 ? 3.567 -0.571 0.008 1.00 90.12 84 ALA A CA 1
ATOM 651 C C . ALA A 1 84 ? 4.390 0.731 0.030 1.00 90.12 84 ALA A C 1
ATOM 653 O O . ALA A 1 84 ? 4.526 1.412 -0.983 1.00 90.12 84 ALA A O 1
ATOM 654 N N . LEU A 1 85 ? 5.011 1.057 1.163 1.00 91.38 85 LEU A N 1
ATOM 655 C CA . LEU A 1 85 ? 5.889 2.220 1.263 1.00 91.38 85 LEU A CA 1
ATOM 656 C C . LEU A 1 85 ? 7.093 2.110 0.324 1.00 91.38 85 LEU A C 1
ATOM 658 O O . LEU A 1 85 ? 7.385 3.058 -0.402 1.00 91.38 85 LEU A O 1
ATOM 662 N N . THR A 1 86 ? 7.784 0.969 0.322 1.00 89.50 86 THR A N 1
ATOM 663 C CA . THR A 1 86 ? 8.988 0.782 -0.494 1.00 89.50 86 THR A CA 1
ATOM 664 C C . THR A 1 86 ? 8.659 0.697 -1.977 1.00 89.50 86 THR A C 1
ATOM 666 O O . THR A 1 86 ? 9.304 1.378 -2.763 1.00 89.50 86 THR A O 1
ATOM 669 N N . GLY A 1 87 ? 7.639 -0.070 -2.365 1.00 88.62 87 GLY A N 1
ATOM 670 C CA . GLY A 1 87 ? 7.191 -0.190 -3.751 1.00 88.62 87 GLY A CA 1
ATOM 671 C C . GLY A 1 87 ? 6.666 1.132 -4.303 1.00 88.62 87 GLY A C 1
ATOM 672 O O . GLY A 1 87 ? 7.038 1.530 -5.403 1.00 88.62 87 GLY A O 1
ATOM 673 N N . GLY A 1 88 ? 5.870 1.861 -3.517 1.00 91.06 88 GLY A N 1
ATOM 674 C CA . GLY A 1 88 ? 5.366 3.173 -3.914 1.00 91.06 88 GLY A CA 1
ATOM 675 C C . GLY A 1 88 ? 6.478 4.217 -4.041 1.00 91.06 88 GLY A C 1
ATOM 676 O O . GLY A 1 88 ? 6.501 4.985 -5.000 1.00 91.06 88 GLY A O 1
ATOM 677 N N . PHE A 1 89 ? 7.453 4.205 -3.127 1.00 91.06 89 PHE A N 1
ATOM 678 C CA . PHE A 1 89 ? 8.624 5.074 -3.228 1.00 91.06 89 PHE A CA 1
ATOM 679 C C . PHE A 1 89 ? 9.505 4.714 -4.426 1.00 91.06 89 PHE A C 1
ATOM 681 O O . PHE A 1 89 ? 9.935 5.602 -5.154 1.00 91.06 89 PHE A O 1
ATOM 688 N N . PHE A 1 90 ? 9.724 3.424 -4.679 1.00 88.94 90 PHE A N 1
ATOM 689 C CA . PHE A 1 90 ? 10.500 2.957 -5.824 1.00 88.94 90 PHE A CA 1
ATOM 690 C C . PHE A 1 90 ? 9.857 3.375 -7.153 1.00 88.94 90 PHE A C 1
ATOM 692 O O . PHE A 1 90 ? 10.556 3.877 -8.027 1.00 88.94 90 PHE A O 1
ATOM 699 N N . LEU A 1 91 ? 8.525 3.297 -7.264 1.00 87.62 91 LEU A N 1
ATOM 700 C CA . LEU A 1 91 ? 7.770 3.835 -8.403 1.00 87.62 91 LEU A CA 1
ATOM 701 C C . LEU A 1 91 ? 7.980 5.347 -8.596 1.00 87.62 91 LEU A C 1
ATOM 703 O O . LEU A 1 91 ? 8.172 5.814 -9.718 1.00 87.62 91 LEU A O 1
ATOM 707 N N . MET A 1 92 ? 8.002 6.124 -7.509 1.00 87.94 92 MET A N 1
ATOM 708 C CA . MET A 1 92 ? 8.297 7.561 -7.581 1.00 87.94 92 MET A CA 1
ATOM 709 C C . MET A 1 92 ? 9.746 7.858 -7.982 1.00 87.94 92 MET A C 1
ATOM 711 O O . MET A 1 92 ? 10.001 8.878 -8.618 1.00 87.94 92 MET A O 1
ATOM 715 N N . LEU A 1 93 ? 10.706 7.012 -7.596 1.00 85.25 93 LEU A N 1
ATOM 716 C CA . LEU A 1 93 ? 12.109 7.167 -7.989 1.00 85.25 93 LEU A CA 1
ATOM 717 C C . LEU A 1 93 ? 12.351 6.749 -9.437 1.00 85.25 93 LEU A C 1
ATOM 719 O O . LEU A 1 93 ? 13.108 7.415 -10.138 1.00 85.25 93 LEU A O 1
ATOM 723 N N . SER A 1 94 ? 11.676 5.696 -9.895 1.00 81.56 94 SER A N 1
ATOM 724 C CA . SER A 1 94 ? 11.705 5.240 -11.284 1.00 81.56 94 SER A CA 1
ATOM 725 C C . SER A 1 94 ? 11.340 6.360 -12.260 1.00 81.56 94 SER A C 1
ATOM 727 O O . SER A 1 94 ? 11.887 6.459 -13.356 1.00 81.56 94 SER A O 1
ATOM 729 N N . ALA A 1 95 ? 10.434 7.267 -11.883 1.00 73.62 95 ALA A N 1
ATOM 730 C CA . ALA A 1 95 ? 10.095 8.422 -12.713 1.00 73.62 95 ALA A CA 1
ATOM 731 C C . ALA A 1 95 ? 11.308 9.315 -13.062 1.00 73.62 95 ALA A C 1
ATOM 733 O O . ALA A 1 95 ? 11.234 10.067 -14.031 1.00 73.62 95 ALA A O 1
ATOM 734 N N . ASN A 1 96 ? 12.408 9.204 -12.311 1.00 73.12 96 ASN A N 1
ATOM 735 C CA . ASN A 1 96 ? 13.605 10.029 -12.441 1.00 73.12 96 ASN A CA 1
ATOM 736 C C . ASN A 1 96 ? 14.757 9.336 -13.185 1.00 73.12 96 ASN A C 1
ATOM 738 O O . ASN A 1 96 ? 15.771 9.990 -13.452 1.00 73.12 96 ASN A O 1
ATOM 742 N N . THR A 1 97 ? 14.658 8.030 -13.459 1.00 72.38 97 THR A N 1
ATOM 743 C CA . THR A 1 97 ? 15.712 7.277 -14.146 1.00 72.38 97 THR A CA 1
ATOM 744 C C . THR A 1 97 ? 15.594 7.440 -15.664 1.00 72.38 97 THR A C 1
ATOM 746 O O . THR A 1 97 ? 14.523 7.184 -16.225 1.00 72.38 97 THR A O 1
ATOM 749 N N . PRO A 1 98 ? 16.671 7.877 -16.347 1.00 66.44 98 PRO A N 1
ATOM 750 C CA . PRO A 1 98 ? 16.677 8.003 -17.799 1.00 66.44 98 PRO A CA 1
ATOM 751 C C . PRO A 1 98 ? 16.574 6.624 -18.454 1.00 66.44 98 PRO A C 1
ATOM 753 O O . PRO A 1 98 ? 17.143 5.645 -17.970 1.00 66.44 98 PRO A O 1
ATOM 756 N N . MET A 1 99 ? 15.844 6.548 -19.566 1.00 69.81 99 MET A N 1
ATOM 757 C CA . MET A 1 99 ? 15.615 5.284 -20.262 1.00 69.81 99 MET A CA 1
ATOM 758 C C . MET A 1 99 ? 16.864 4.837 -21.030 1.00 69.81 99 MET A C 1
ATOM 760 O O . MET A 1 99 ? 17.369 5.590 -21.871 1.00 69.81 99 MET A O 1
ATOM 764 N N . GLU A 1 100 ? 17.297 3.596 -20.782 1.00 70.19 100 GLU A N 1
ATOM 765 C CA . GLU A 1 100 ? 18.396 2.926 -21.490 1.00 70.19 100 GLU A CA 1
ATOM 766 C C . GLU A 1 100 ? 18.206 2.991 -23.021 1.00 70.19 100 GLU A C 1
ATOM 768 O O . GLU A 1 100 ? 17.122 2.654 -23.518 1.00 70.19 100 GLU A O 1
ATOM 773 N N . PRO A 1 101 ? 19.237 3.383 -23.794 1.00 66.50 101 PRO A N 1
ATOM 774 C CA . PRO A 1 101 ? 19.123 3.616 -25.236 1.00 66.50 101 PRO A CA 1
ATOM 775 C C . PRO A 1 101 ? 18.667 2.376 -26.019 1.00 66.50 101 PRO A C 1
ATOM 777 O O . PRO A 1 101 ? 17.811 2.495 -26.891 1.00 66.50 101 PRO A O 1
ATOM 780 N N . LEU A 1 102 ? 19.132 1.175 -25.650 1.00 67.50 102 LEU A N 1
ATOM 781 C CA . LEU A 1 102 ? 18.739 -0.073 -26.321 1.00 67.50 102 LEU A CA 1
ATOM 782 C C . LEU A 1 102 ? 17.248 -0.411 -26.127 1.00 67.50 102 LEU A C 1
ATOM 784 O O . LEU A 1 102 ? 16.599 -0.933 -27.029 1.00 67.50 102 LEU A O 1
ATOM 788 N N . ARG A 1 103 ? 16.686 -0.111 -24.947 1.00 72.50 103 ARG A N 1
ATOM 789 C CA . ARG A 1 103 ? 15.253 -0.329 -24.668 1.00 72.50 103 ARG A CA 1
ATOM 790 C C . ARG A 1 103 ? 14.397 0.706 -25.387 1.00 72.50 103 ARG A C 1
ATOM 792 O O . ARG A 1 103 ? 13.319 0.389 -25.881 1.00 72.50 103 ARG A O 1
ATOM 799 N N . ARG A 1 104 ? 14.907 1.936 -25.467 1.00 68.75 104 ARG A N 1
ATOM 800 C CA . ARG A 1 104 ? 14.253 3.065 -26.122 1.00 68.75 104 ARG A CA 1
ATOM 801 C C . ARG A 1 104 ? 13.973 2.781 -27.598 1.00 68.75 104 ARG A C 1
ATOM 803 O O . ARG A 1 104 ? 12.849 3.006 -28.028 1.00 68.75 104 ARG A O 1
ATOM 810 N N . GLU A 1 105 ? 14.952 2.263 -28.340 1.00 69.88 105 GLU A N 1
ATOM 811 C CA . GLU A 1 105 ? 14.803 1.943 -29.770 1.00 69.88 105 GLU A CA 1
ATOM 812 C C . GLU A 1 105 ? 13.688 0.917 -30.017 1.00 69.88 105 GLU A C 1
ATOM 814 O O . GLU A 1 105 ? 12.804 1.151 -30.839 1.00 69.88 105 GLU A O 1
ATOM 819 N N . TRP A 1 106 ? 13.646 -0.162 -29.227 1.00 75.56 106 TRP A N 1
ATOM 820 C CA . TRP A 1 106 ? 12.591 -1.175 -29.335 1.00 75.56 106 TRP A CA 1
ATOM 821 C C . TRP A 1 106 ? 11.190 -0.614 -29.024 1.00 75.56 106 TRP A C 1
ATOM 823 O O . TRP A 1 106 ? 10.216 -0.948 -29.704 1.00 75.56 106 TRP A O 1
ATOM 833 N N . LEU A 1 107 ? 11.081 0.265 -28.019 1.00 72.00 107 LEU A N 1
ATOM 834 C CA . LEU A 1 107 ? 9.823 0.928 -27.652 1.00 72.00 107 LEU A CA 1
ATOM 835 C C . LEU A 1 107 ? 9.335 1.910 -28.719 1.00 72.00 107 LEU A C 1
ATOM 837 O O . LEU A 1 107 ? 8.132 1.949 -28.971 1.00 72.00 107 LEU A O 1
ATOM 841 N N . MET A 1 108 ? 10.235 2.670 -29.356 1.00 69.38 108 MET A N 1
ATOM 842 C CA . MET A 1 108 ? 9.867 3.598 -30.434 1.00 69.38 108 MET A CA 1
ATOM 843 C C . MET A 1 108 ? 9.213 2.878 -31.620 1.00 69.38 108 MET A C 1
ATOM 845 O O . MET A 1 108 ? 8.340 3.449 -32.270 1.00 69.38 108 MET A O 1
ATOM 849 N N . GLU A 1 109 ? 9.606 1.631 -31.889 1.00 76.12 109 GLU A N 1
ATOM 850 C CA . GLU A 1 109 ? 9.049 0.834 -32.987 1.00 76.12 109 GLU A CA 1
ATOM 851 C C . GLU A 1 109 ? 7.663 0.242 -32.678 1.00 76.12 109 GLU A C 1
ATOM 853 O O . GLU A 1 109 ? 6.869 0.044 -33.597 1.00 76.12 109 GLU A O 1
ATOM 858 N N . HIS A 1 110 ? 7.349 -0.031 -31.404 1.00 80.38 110 HIS A N 1
ATOM 859 C CA . HIS A 1 110 ? 6.171 -0.830 -31.027 1.00 80.38 110 HIS A CA 1
ATOM 860 C C . HIS A 1 110 ? 5.099 -0.067 -30.237 1.00 80.38 110 HIS A C 1
ATOM 862 O O . HIS A 1 110 ? 3.937 -0.480 -30.240 1.00 80.38 110 HIS A O 1
ATOM 868 N N . VAL A 1 111 ? 5.450 1.023 -29.547 1.00 76.75 111 VAL A N 1
ATOM 869 C CA . VAL A 1 111 ? 4.543 1.728 -28.629 1.00 76.75 111 VAL A CA 1
ATOM 870 C C . VAL A 1 111 ? 4.478 3.218 -28.981 1.00 76.75 111 VAL A C 1
ATOM 872 O O . VAL A 1 111 ? 5.508 3.893 -28.997 1.00 76.75 111 VAL A O 1
ATOM 875 N N . PRO A 1 112 ? 3.279 3.790 -29.217 1.00 82.19 112 PRO A N 1
ATOM 876 C CA . PRO A 1 112 ? 3.155 5.221 -29.472 1.00 82.19 112 PRO A CA 1
ATOM 877 C C . PRO A 1 112 ? 3.649 6.050 -28.278 1.00 82.19 112 PRO A C 1
ATOM 879 O O . PRO A 1 112 ? 3.313 5.748 -27.131 1.00 82.19 112 PRO A O 1
ATOM 882 N N . LEU A 1 113 ? 4.366 7.148 -28.547 1.00 76.12 113 LEU A N 1
ATOM 883 C CA . LEU A 1 113 ? 4.963 8.037 -27.534 1.00 76.12 113 LEU A CA 1
ATOM 884 C C . LEU A 1 113 ? 3.981 8.447 -26.420 1.00 76.12 113 LEU A C 1
ATOM 886 O O . LEU A 1 113 ? 4.342 8.453 -25.244 1.00 76.12 113 LEU A O 1
ATOM 890 N N . LEU A 1 114 ? 2.720 8.710 -26.779 1.00 79.50 114 LEU A N 1
ATOM 891 C CA . LEU A 1 114 ? 1.675 9.086 -25.826 1.00 79.50 114 LEU A CA 1
ATOM 892 C C . LEU A 1 114 ? 1.482 8.034 -24.721 1.00 79.50 114 LEU A C 1
ATOM 894 O O . LEU A 1 114 ? 1.303 8.392 -23.559 1.00 79.50 114 LEU A O 1
ATOM 898 N N . PHE A 1 115 ? 1.536 6.740 -25.050 1.00 81.88 115 PHE A N 1
ATOM 899 C CA . PHE A 1 115 ? 1.398 5.665 -24.061 1.00 81.88 115 PHE A CA 1
ATOM 900 C C . PHE A 1 115 ? 2.598 5.606 -23.114 1.00 81.88 115 PHE A C 1
ATOM 902 O O . PHE A 1 115 ? 2.419 5.386 -21.918 1.00 81.88 115 PHE A O 1
ATOM 909 N N . VAL A 1 116 ? 3.806 5.858 -23.617 1.00 80.81 116 VAL A N 1
ATOM 910 C CA . VAL A 1 116 ? 5.034 5.875 -22.809 1.00 80.81 116 VAL A CA 1
ATOM 911 C C . VAL A 1 116 ? 5.008 7.032 -21.808 1.00 80.81 116 VAL A C 1
ATOM 913 O O . VAL A 1 116 ? 5.200 6.834 -20.607 1.00 80.81 116 VAL A O 1
ATOM 916 N N . GLU A 1 117 ? 4.702 8.244 -22.270 1.00 80.00 117 GLU A N 1
ATOM 917 C CA . GLU A 1 117 ? 4.669 9.432 -21.410 1.00 80.00 117 GLU A CA 1
ATOM 918 C C . GLU A 1 117 ? 3.524 9.389 -20.392 1.00 80.00 117 GLU A C 1
ATOM 920 O O . GLU A 1 117 ? 3.716 9.747 -19.226 1.00 80.00 117 GLU A O 1
ATOM 925 N N . THR A 1 118 ? 2.343 8.909 -20.796 1.00 83.19 118 THR A N 1
ATOM 926 C CA . THR A 1 118 ? 1.217 8.736 -19.865 1.00 83.19 118 THR A CA 1
ATOM 927 C C . THR A 1 118 ? 1.495 7.651 -18.832 1.00 83.19 118 THR A C 1
ATOM 929 O O . THR A 1 118 ? 1.159 7.846 -17.666 1.00 83.19 118 THR A O 1
ATOM 932 N N . SER A 1 119 ? 2.169 6.560 -19.204 1.00 86.06 119 SER A N 1
ATOM 933 C CA . SER A 1 119 ? 2.567 5.504 -18.263 1.00 86.06 119 SER A CA 1
ATOM 934 C C . SER A 1 119 ? 3.585 6.005 -17.242 1.00 86.06 119 SER A C 1
ATOM 936 O O . SER A 1 119 ? 3.432 5.730 -16.057 1.00 86.06 119 SER A O 1
ATOM 938 N N . HIS A 1 120 ? 4.568 6.813 -17.654 1.00 84.38 120 HIS A N 1
ATOM 939 C CA . HIS A 1 120 ? 5.482 7.499 -16.729 1.00 84.38 120 HIS A CA 1
ATOM 940 C C . HIS A 1 120 ? 4.733 8.352 -15.695 1.00 84.38 120 HIS A C 1
ATOM 942 O O . HIS A 1 120 ? 4.992 8.264 -14.493 1.00 84.38 120 HIS A O 1
ATOM 948 N N . PHE A 1 121 ? 3.796 9.176 -16.166 1.00 86.12 121 PHE A N 1
ATOM 949 C CA . PHE A 1 121 ? 2.996 10.052 -15.315 1.00 86.12 121 PHE A CA 1
ATOM 950 C C . PHE A 1 121 ? 2.108 9.256 -14.346 1.00 86.12 121 PHE A C 1
ATOM 952 O O . PHE A 1 121 ? 2.117 9.504 -13.138 1.00 86.12 121 PHE A O 1
ATOM 959 N N . LEU A 1 122 ? 1.384 8.259 -14.862 1.00 90.44 122 LEU A N 1
ATOM 960 C CA . LEU A 1 122 ? 0.496 7.397 -14.084 1.00 90.44 122 LEU A CA 1
ATOM 961 C C . LEU A 1 122 ? 1.258 6.528 -13.081 1.00 90.44 122 LEU A C 1
ATOM 963 O O . LEU A 1 122 ? 0.771 6.332 -11.972 1.00 90.44 122 LEU A O 1
ATOM 967 N N . SER A 1 123 ? 2.458 6.064 -13.430 1.00 89.81 123 SER A N 1
ATOM 968 C CA . SER A 1 123 ? 3.335 5.291 -12.547 1.00 89.81 123 SER A CA 1
ATOM 969 C C . SER A 1 123 ? 3.745 6.095 -11.306 1.00 89.81 123 SER A C 1
ATOM 971 O O . SER A 1 123 ? 3.628 5.608 -10.181 1.00 89.81 123 SER A O 1
ATOM 973 N N . SER A 1 124 ? 4.103 7.372 -11.477 1.00 90.31 124 SER A N 1
ATOM 974 C CA . SER A 1 124 ? 4.444 8.257 -10.352 1.00 90.31 124 SER A CA 1
ATOM 975 C C . SER A 1 124 ? 3.241 8.536 -9.436 1.00 90.31 124 SER A C 1
ATOM 977 O O . SER A 1 124 ? 3.346 8.469 -8.207 1.00 90.31 124 SER A O 1
ATOM 979 N N . ILE A 1 125 ? 2.060 8.765 -10.026 1.00 92.19 125 ILE A N 1
ATOM 980 C CA . ILE A 1 125 ? 0.800 8.919 -9.280 1.00 92.19 125 ILE A CA 1
ATOM 981 C C . ILE A 1 125 ? 0.451 7.635 -8.526 1.00 92.19 125 ILE A C 1
ATOM 983 O O . ILE A 1 125 ? 0.083 7.699 -7.351 1.00 92.19 125 ILE A O 1
ATOM 987 N N . ALA A 1 126 ? 0.578 6.477 -9.178 1.00 92.94 126 ALA A N 1
ATOM 988 C CA . ALA A 1 126 ? 0.349 5.178 -8.562 1.00 92.94 126 ALA A CA 1
ATOM 989 C C . ALA A 1 126 ? 1.308 4.961 -7.387 1.00 92.94 126 ALA A C 1
ATOM 991 O O . ALA A 1 126 ? 0.861 4.540 -6.323 1.00 92.94 126 ALA A O 1
ATOM 992 N N . GLY A 1 127 ? 2.582 5.341 -7.531 1.00 92.31 127 GLY A N 1
ATOM 993 C CA . GLY A 1 127 ? 3.575 5.305 -6.461 1.00 92.31 127 GLY A CA 1
ATOM 994 C C . GLY A 1 127 ? 3.153 6.104 -5.227 1.00 92.31 127 GLY A C 1
ATOM 995 O O . GLY A 1 127 ? 3.067 5.547 -4.130 1.00 92.31 127 GLY A O 1
ATOM 996 N N . LEU A 1 128 ? 2.791 7.382 -5.400 1.00 92.94 128 LEU A N 1
ATOM 997 C CA . LEU A 1 128 ? 2.309 8.216 -4.292 1.00 92.94 128 LEU A CA 1
ATOM 998 C C . LEU A 1 128 ? 1.011 7.661 -3.679 1.00 92.94 128 LEU A C 1
ATOM 1000 O O . LEU A 1 128 ? 0.876 7.602 -2.455 1.00 92.94 128 LEU A O 1
ATOM 1004 N N . ALA A 1 129 ? 0.057 7.231 -4.507 1.00 93.19 129 ALA A N 1
ATOM 1005 C CA . ALA A 1 129 ? -1.193 6.640 -4.038 1.00 93.19 129 ALA A CA 1
ATOM 1006 C C . ALA A 1 129 ? -0.945 5.374 -3.201 1.00 93.19 129 ALA A C 1
ATOM 1008 O O . ALA A 1 129 ? -1.598 5.174 -2.178 1.00 93.19 129 ALA A O 1
ATOM 1009 N N . LEU A 1 130 ? 0.036 4.556 -3.582 1.00 92.69 130 LEU A N 1
ATOM 1010 C CA . LEU A 1 130 ? 0.391 3.320 -2.892 1.00 92.69 130 LEU A CA 1
ATOM 1011 C C . LEU A 1 130 ? 1.047 3.613 -1.525 1.00 92.69 130 LEU A C 1
ATOM 1013 O O . LEU A 1 130 ? 0.694 2.973 -0.531 1.00 92.69 130 LEU A O 1
ATOM 1017 N N . ILE A 1 131 ? 1.870 4.668 -1.427 1.00 93.19 131 ILE A N 1
ATOM 1018 C CA . ILE A 1 131 ? 2.376 5.199 -0.143 1.00 93.19 131 ILE A CA 1
ATOM 1019 C C . ILE A 1 131 ? 1.216 5.687 0.739 1.00 93.19 131 ILE A C 1
ATOM 1021 O O . ILE A 1 131 ? 1.164 5.366 1.925 1.00 93.19 131 ILE A O 1
ATOM 1025 N N . ILE A 1 132 ? 0.256 6.431 0.181 1.00 91.19 132 ILE A N 1
ATOM 1026 C CA . ILE A 1 132 ? -0.917 6.924 0.923 1.00 91.19 132 ILE A CA 1
ATOM 1027 C C . ILE A 1 132 ? -1.759 5.753 1.460 1.00 91.19 132 ILE A C 1
ATOM 1029 O O . ILE A 1 132 ? -2.181 5.760 2.621 1.00 91.19 132 ILE A O 1
ATOM 1033 N N . VAL A 1 133 ? -1.988 4.729 0.636 1.00 90.94 133 VAL A N 1
ATOM 1034 C CA . VAL A 1 133 ? -2.759 3.530 0.994 1.00 90.94 133 VAL A CA 1
ATOM 1035 C C . VAL A 1 133 ? -2.053 2.689 2.064 1.00 90.94 133 VAL A C 1
ATOM 1037 O O . VAL A 1 133 ? -2.731 2.043 2.869 1.00 90.94 133 VAL A O 1
ATOM 1040 N N . ALA A 1 134 ? -0.722 2.759 2.173 1.00 90.38 134 ALA A N 1
ATOM 1041 C CA . ALA A 1 134 ? 0.031 2.065 3.218 1.00 90.38 134 ALA A CA 1
ATOM 1042 C C . ALA A 1 134 ? -0.455 2.420 4.638 1.00 90.38 134 ALA A C 1
ATOM 1044 O O . ALA A 1 134 ? -0.480 1.561 5.520 1.00 90.38 134 ALA A O 1
ATOM 1045 N N . ARG A 1 135 ? -0.953 3.643 4.873 1.00 86.12 135 ARG A N 1
ATOM 1046 C CA . ARG A 1 135 ? -1.565 4.006 6.165 1.00 86.12 135 ARG A CA 1
ATOM 1047 C C . ARG A 1 135 ? -2.877 3.263 6.431 1.00 86.12 135 ARG A C 1
ATOM 1049 O O . ARG A 1 135 ? -3.144 2.901 7.577 1.00 86.12 135 ARG A O 1
ATOM 1056 N N . GLY A 1 136 ? -3.682 3.028 5.397 1.00 82.62 136 GLY A N 1
ATOM 1057 C CA . GLY A 1 136 ? -4.906 2.228 5.484 1.00 82.62 136 GLY A CA 1
ATOM 1058 C C . GLY A 1 136 ? -4.610 0.745 5.729 1.00 82.62 136 GLY A C 1
ATOM 1059 O O . GLY A 1 136 ? -5.262 0.120 6.567 1.00 82.62 136 GLY A O 1
ATOM 1060 N N . LEU A 1 137 ? -3.559 0.212 5.092 1.00 84.88 137 LEU A N 1
ATOM 1061 C CA . LEU A 1 137 ? -3.048 -1.143 5.342 1.00 84.88 137 LEU A CA 1
ATOM 1062 C C . LEU A 1 137 ? -2.590 -1.320 6.799 1.00 84.88 137 LEU A C 1
ATOM 1064 O O . LEU A 1 137 ? -2.925 -2.315 7.437 1.00 84.88 137 LEU A O 1
ATOM 1068 N N . GLN A 1 138 ? -1.907 -0.323 7.374 1.00 83.56 138 GLN A N 1
ATOM 1069 C CA . GLN A 1 138 ? -1.473 -0.355 8.779 1.00 83.56 138 GLN A CA 1
ATOM 1070 C C . GLN A 1 138 ? -2.650 -0.506 9.751 1.00 83.56 138 GLN A C 1
ATOM 1072 O O . GLN A 1 138 ? -2.501 -1.056 10.840 1.00 83.56 138 GLN A O 1
ATOM 1077 N N . ARG A 1 139 ? -3.825 -0.028 9.341 1.00 76.31 139 ARG A N 1
ATOM 1078 C CA . ARG A 1 139 ? -5.070 -0.033 10.113 1.00 76.31 139 ARG A CA 1
ATOM 1079 C C . ARG A 1 139 ? -5.994 -1.198 9.773 1.00 76.31 139 ARG A C 1
ATOM 1081 O O . ARG A 1 139 ? -7.109 -1.246 10.282 1.00 76.31 139 ARG A O 1
ATOM 1088 N N . ARG A 1 140 ? -5.529 -2.122 8.930 1.00 79.31 140 ARG A N 1
ATOM 1089 C CA . ARG A 1 140 ? -6.257 -3.320 8.499 1.00 79.31 140 ARG A CA 1
ATOM 1090 C C . ARG A 1 140 ? -7.592 -3.032 7.793 1.00 79.31 140 ARG A C 1
ATOM 1092 O O . ARG A 1 140 ? -8.517 -3.831 7.876 1.00 79.31 140 ARG A O 1
ATOM 1099 N N . VAL A 1 141 ? -7.683 -1.912 7.073 1.00 81.31 141 VAL A N 1
ATOM 1100 C CA . VAL A 1 141 ? -8.895 -1.520 6.332 1.00 81.31 141 VAL A CA 1
ATOM 1101 C C . VAL A 1 141 ? -9.044 -2.334 5.041 1.00 81.31 141 VAL A C 1
ATOM 1103 O O . VAL A 1 141 ? -8.127 -2.345 4.218 1.00 81.31 141 VAL A O 1
ATOM 1106 N N . HIS A 1 142 ? -10.213 -2.946 4.819 1.00 82.69 142 HIS A N 1
ATOM 1107 C CA . HIS A 1 142 ? -10.496 -3.789 3.646 1.00 82.69 142 HIS A CA 1
ATOM 1108 C C . HIS A 1 142 ? -10.336 -3.034 2.320 1.00 82.69 142 HIS A C 1
ATOM 1110 O O . HIS A 1 142 ? -9.652 -3.481 1.399 1.00 82.69 142 HIS A O 1
ATOM 1116 N N . ALA A 1 143 ? -10.893 -1.824 2.241 1.00 83.50 143 ALA A N 1
ATOM 1117 C CA . ALA A 1 143 ? -10.792 -0.991 1.047 1.00 83.50 143 ALA A CA 1
ATOM 1118 C C . ALA A 1 143 ? -9.340 -0.567 0.734 1.00 83.50 143 ALA A C 1
ATOM 1120 O O . ALA A 1 143 ? -8.995 -0.361 -0.428 1.00 83.50 143 ALA A O 1
ATOM 1121 N N . ALA A 1 144 ? -8.469 -0.474 1.747 1.00 87.38 144 ALA A N 1
ATOM 1122 C CA . ALA A 1 144 ? -7.059 -0.144 1.546 1.00 87.38 144 ALA A CA 1
ATOM 1123 C C . ALA A 1 144 ? -6.296 -1.319 0.923 1.00 87.38 144 ALA A C 1
ATOM 1125 O O . ALA A 1 144 ? -5.421 -1.114 0.089 1.00 87.38 144 ALA A O 1
ATOM 1126 N N . TRP A 1 145 ? -6.655 -2.550 1.288 1.00 88.75 145 TRP A N 1
ATOM 1127 C CA . TRP A 1 145 ? -6.089 -3.746 0.677 1.00 88.75 145 TRP A CA 1
ATOM 1128 C C . TRP A 1 145 ? -6.449 -3.855 -0.810 1.00 88.75 145 TRP A C 1
ATOM 1130 O O . TRP A 1 145 ? -5.551 -4.003 -1.640 1.00 88.75 145 TRP A O 1
ATOM 1140 N N . TRP A 1 146 ? -7.723 -3.657 -1.168 1.00 89.88 146 TRP A N 1
ATOM 1141 C CA . TRP A 1 146 ? -8.148 -3.613 -2.573 1.00 89.88 146 TRP A CA 1
ATOM 1142 C C . TRP A 1 146 ? -7.458 -2.501 -3.363 1.00 89.88 146 TRP A C 1
ATOM 1144 O O . TRP A 1 146 ? -6.986 -2.738 -4.474 1.00 89.88 146 TRP A O 1
ATOM 1154 N N . ALA A 1 147 ? -7.348 -1.303 -2.781 1.00 90.94 147 ALA A N 1
ATOM 1155 C CA . ALA A 1 147 ? -6.628 -0.202 -3.408 1.00 90.94 147 ALA A CA 1
ATOM 1156 C C . ALA A 1 147 ? -5.147 -0.549 -3.635 1.00 90.94 147 ALA A C 1
ATOM 1158 O O . ALA A 1 147 ? -4.622 -0.287 -4.712 1.00 90.94 147 ALA A O 1
ATOM 1159 N N . ALA A 1 148 ? -4.480 -1.184 -2.667 1.00 91.75 148 ALA A N 1
ATOM 1160 C CA . ALA A 1 148 ? -3.085 -1.599 -2.804 1.00 91.75 148 ALA A CA 1
ATOM 1161 C C . ALA A 1 148 ? -2.897 -2.665 -3.894 1.00 91.75 148 ALA A C 1
ATOM 1163 O O . ALA A 1 148 ? -1.944 -2.583 -4.668 1.00 91.75 148 ALA A O 1
ATOM 1164 N N . LEU A 1 149 ? -3.811 -3.635 -4.004 1.00 92.00 149 LEU A N 1
ATOM 1165 C CA . LEU A 1 149 ? -3.789 -4.630 -5.080 1.00 92.00 149 LEU A CA 1
ATOM 1166 C C . LEU A 1 149 ? -4.005 -3.993 -6.455 1.00 92.00 149 LEU A C 1
ATOM 1168 O O . LEU A 1 149 ? -3.247 -4.263 -7.383 1.00 92.00 149 LEU A O 1
ATOM 1172 N N . ALA A 1 150 ? -4.998 -3.113 -6.583 1.00 93.81 150 ALA A N 1
ATOM 1173 C CA . ALA A 1 150 ? -5.273 -2.423 -7.839 1.00 93.81 150 ALA A CA 1
ATOM 1174 C C . ALA A 1 150 ? -4.099 -1.528 -8.268 1.00 93.81 150 ALA A C 1
ATOM 1176 O O . ALA A 1 150 ? -3.709 -1.548 -9.433 1.00 93.81 150 ALA A O 1
ATOM 1177 N N . LEU A 1 151 ? -3.513 -0.777 -7.328 1.00 93.44 151 LEU A N 1
ATOM 1178 C CA . LEU A 1 151 ? -2.381 0.116 -7.587 1.00 93.44 151 LEU A CA 1
ATOM 1179 C C . LEU A 1 151 ? -1.080 -0.639 -7.878 1.00 93.44 151 LEU A C 1
ATOM 1181 O O . LEU A 1 151 ? -0.279 -0.188 -8.689 1.00 93.44 151 LEU A O 1
ATOM 1185 N N . SER A 1 152 ? -0.850 -1.782 -7.231 1.00 92.25 152 SER A N 1
ATOM 1186 C CA . SER A 1 152 ? 0.324 -2.610 -7.523 1.00 92.25 152 SER A CA 1
ATOM 1187 C C . SER A 1 152 ? 0.214 -3.270 -8.892 1.00 92.25 152 SER A C 1
ATOM 1189 O O . SER A 1 152 ? 1.170 -3.221 -9.661 1.00 92.25 152 SER A O 1
ATOM 1191 N N . LEU A 1 153 ? -0.963 -3.798 -9.241 1.00 93.19 153 LEU A N 1
ATOM 1192 C CA . LEU A 1 153 ? -1.217 -4.354 -10.567 1.00 93.19 153 LEU A CA 1
ATOM 1193 C C . LEU A 1 153 ? -1.110 -3.288 -11.666 1.00 93.19 153 LEU A C 1
ATOM 1195 O O . LEU A 1 153 ? -0.484 -3.535 -12.695 1.00 93.19 153 LEU A O 1
ATOM 1199 N N . SER A 1 154 ? -1.677 -2.096 -11.453 1.00 92.00 154 SER A N 1
ATOM 1200 C CA . SER A 1 154 ? -1.535 -0.996 -12.411 1.00 92.00 154 SER A CA 1
ATOM 1201 C C . SER A 1 154 ? -0.083 -0.533 -12.525 1.00 92.00 154 SER A C 1
ATOM 1203 O O . SER A 1 154 ? 0.384 -0.306 -13.635 1.00 92.00 154 SER A O 1
ATOM 1205 N N . GLY A 1 155 ? 0.660 -0.495 -11.415 1.00 89.56 155 GLY A N 1
ATOM 1206 C CA . GLY A 1 155 ? 2.096 -0.227 -11.403 1.00 89.56 155 GLY A CA 1
ATOM 1207 C C . GLY A 1 155 ? 2.895 -1.207 -12.269 1.00 89.56 155 GLY A C 1
ATOM 1208 O O . GLY A 1 155 ? 3.712 -0.762 -13.066 1.00 89.56 155 GLY A O 1
ATOM 1209 N N . VAL A 1 156 ? 2.608 -2.516 -12.198 1.00 89.81 156 VAL A N 1
ATOM 1210 C CA . VAL A 1 156 ? 3.221 -3.523 -13.092 1.00 89.81 156 VAL A CA 1
ATOM 1211 C C . VAL A 1 156 ? 2.960 -3.177 -14.558 1.00 89.81 156 VAL A C 1
ATOM 1213 O O . VAL A 1 156 ? 3.884 -3.161 -15.366 1.00 89.81 156 VAL A O 1
ATOM 1216 N N . VAL A 1 157 ? 1.709 -2.868 -14.910 1.00 89.69 157 VAL A N 1
ATOM 1217 C CA . VAL A 1 157 ? 1.341 -2.517 -16.290 1.00 89.69 157 VAL A CA 1
ATOM 1218 C C . VAL A 1 157 ? 2.060 -1.244 -16.744 1.00 89.69 157 VAL A C 1
ATOM 1220 O O . VAL A 1 157 ? 2.612 -1.215 -17.842 1.00 89.69 157 VAL A O 1
ATOM 1223 N N . PHE A 1 158 ? 2.108 -0.206 -15.906 1.00 87.94 158 PHE A N 1
ATOM 1224 C CA . PHE A 1 158 ? 2.763 1.055 -16.251 1.00 87.94 158 PHE A CA 1
ATOM 1225 C C . PHE A 1 158 ? 4.282 0.914 -16.386 1.00 87.94 158 PHE A C 1
ATOM 1227 O O . PHE A 1 158 ? 4.836 1.480 -17.324 1.00 87.94 158 PHE A O 1
ATOM 1234 N N . SER A 1 159 ? 4.952 0.137 -15.527 1.00 85.44 159 SER A N 1
ATOM 1235 C CA . SER A 1 159 ? 6.396 -0.134 -15.645 1.00 85.44 159 SER A CA 1
ATOM 1236 C C . SER A 1 159 ? 6.741 -0.920 -16.916 1.00 85.44 159 SER A C 1
ATOM 1238 O O . SER A 1 159 ? 7.752 -0.643 -17.565 1.00 85.44 159 SER A O 1
ATOM 1240 N N . LEU A 1 160 ? 5.873 -1.843 -17.345 1.00 83.69 160 LEU A N 1
ATOM 1241 C CA . LEU A 1 160 ? 6.046 -2.542 -18.622 1.00 83.69 160 LEU A CA 1
ATOM 1242 C C . LEU A 1 160 ? 5.862 -1.604 -19.825 1.00 83.69 160 LEU A C 1
ATOM 1244 O O . LEU A 1 160 ? 6.682 -1.624 -20.740 1.00 83.69 160 LEU A O 1
ATOM 1248 N N . LEU A 1 161 ? 4.820 -0.765 -19.815 1.00 80.69 161 LEU A N 1
ATOM 1249 C CA . LEU A 1 161 ? 4.505 0.158 -20.916 1.00 80.69 161 LEU A CA 1
ATOM 1250 C C . LEU A 1 161 ? 5.500 1.316 -21.052 1.00 80.69 161 LEU A C 1
ATOM 1252 O O . LEU A 1 161 ? 5.683 1.849 -22.143 1.00 80.69 161 LEU A O 1
ATOM 1256 N N . LYS A 1 162 ? 6.116 1.727 -19.944 1.00 72.56 162 LYS A N 1
ATOM 1257 C CA . LYS A 1 162 ? 7.052 2.848 -19.887 1.00 72.56 162 LYS A CA 1
ATOM 1258 C C . LYS A 1 162 ? 8.409 2.529 -20.524 1.00 72.56 162 LYS A C 1
ATOM 1260 O O . LYS A 1 162 ? 8.959 3.377 -21.218 1.00 72.56 162 LYS A O 1
ATOM 1265 N N . GLY A 1 163 ? 8.960 1.352 -20.249 1.00 67.69 163 GLY A N 1
ATOM 1266 C CA . GLY A 1 163 ? 10.372 1.079 -20.541 1.00 67.69 163 GLY A CA 1
ATOM 1267 C C . GLY A 1 163 ? 10.740 -0.394 -20.579 1.00 67.69 163 GLY A C 1
ATOM 1268 O O . GLY A 1 163 ? 11.918 -0.732 -20.680 1.00 67.69 163 GLY A O 1
ATOM 1269 N N . VAL A 1 164 ? 9.735 -1.273 -20.480 1.00 69.88 164 VAL A N 1
ATOM 1270 C CA . VAL A 1 164 ? 9.921 -2.692 -20.178 1.00 69.88 164 VAL A CA 1
ATOM 1271 C C . VAL A 1 164 ? 10.853 -2.869 -18.970 1.00 69.88 164 VAL A C 1
ATOM 1273 O O . VAL A 1 164 ? 11.802 -3.657 -18.977 1.00 69.88 164 VAL A O 1
ATOM 1276 N N . ASP A 1 165 ? 10.591 -2.095 -17.916 1.00 73.81 165 ASP A N 1
ATOM 1277 C CA . ASP A 1 165 ? 11.376 -2.129 -16.688 1.00 73.81 165 ASP A CA 1
ATOM 1278 C C . ASP A 1 165 ? 10.984 -3.370 -15.880 1.00 73.81 165 ASP A C 1
ATOM 1280 O O . ASP A 1 165 ? 10.120 -3.359 -14.995 1.00 73.81 165 ASP A O 1
ATOM 1284 N N . TYR A 1 166 ? 11.604 -4.495 -16.247 1.00 78.75 166 TYR A N 1
ATOM 1285 C CA . TYR A 1 166 ? 11.349 -5.798 -15.636 1.00 78.75 166 TYR A CA 1
ATOM 1286 C C . TYR A 1 166 ? 11.641 -5.790 -14.134 1.00 78.75 166 TYR A C 1
ATOM 1288 O O . TYR A 1 166 ? 10.931 -6.447 -13.384 1.00 78.75 166 TYR A O 1
ATOM 1296 N N . GLU A 1 167 ? 12.640 -5.031 -13.681 1.00 79.38 167 GLU A N 1
ATOM 1297 C CA . GLU A 1 167 ? 13.007 -4.939 -12.263 1.00 79.38 167 GLU A CA 1
ATOM 1298 C C . GLU A 1 167 ? 11.847 -4.398 -11.418 1.00 79.38 167 GLU A C 1
ATOM 1300 O O . GLU A 1 167 ? 11.429 -5.028 -10.445 1.00 79.38 167 GLU A O 1
ATOM 1305 N N . GLU A 1 168 ? 11.260 -3.278 -11.838 1.00 79.44 168 GLU A N 1
ATOM 1306 C CA . GLU A 1 168 ? 10.108 -2.660 -11.176 1.00 79.44 168 GLU A CA 1
ATOM 1307 C C . GLU A 1 168 ? 8.877 -3.557 -11.239 1.00 79.44 168 GLU A C 1
ATOM 1309 O O . GLU A 1 168 ? 8.203 -3.784 -10.233 1.00 79.44 168 GLU A O 1
ATOM 1314 N N . SER A 1 169 ? 8.623 -4.115 -12.421 1.00 84.81 169 SER A N 1
ATOM 1315 C CA . SER A 1 169 ? 7.481 -4.988 -12.675 1.00 84.81 169 SER A CA 1
ATOM 1316 C C . SER A 1 169 ? 7.546 -6.249 -11.809 1.00 84.81 169 SER A C 1
ATOM 1318 O O . SER A 1 169 ? 6.533 -6.667 -11.255 1.00 84.81 169 SER A O 1
ATOM 1320 N N . ILE A 1 170 ? 8.737 -6.828 -11.624 1.00 84.75 170 ILE A N 1
ATOM 1321 C CA . ILE A 1 170 ? 8.959 -7.992 -10.758 1.00 84.75 170 ILE A CA 1
ATOM 1322 C C . ILE A 1 170 ? 8.749 -7.623 -9.289 1.00 84.75 170 ILE A C 1
ATOM 1324 O O . ILE A 1 170 ? 8.073 -8.364 -8.577 1.00 84.75 170 ILE A O 1
ATOM 1328 N N . ILE A 1 171 ? 9.283 -6.489 -8.823 1.00 83.44 171 ILE A N 1
ATOM 1329 C CA . ILE A 1 171 ? 9.109 -6.042 -7.430 1.00 83.44 171 ILE A CA 1
ATOM 1330 C C . ILE A 1 171 ? 7.624 -5.801 -7.123 1.00 83.44 171 ILE A C 1
ATOM 1332 O O . ILE A 1 171 ? 7.129 -6.238 -6.083 1.00 83.44 171 ILE A O 1
ATOM 1336 N N . LEU A 1 172 ? 6.894 -5.153 -8.032 1.00 85.12 172 LEU A N 1
ATOM 1337 C CA . LEU A 1 172 ? 5.464 -4.880 -7.869 1.00 85.12 172 LEU A CA 1
ATOM 1338 C C . LEU A 1 172 ? 4.609 -6.140 -8.001 1.00 85.12 172 LEU A C 1
ATOM 1340 O O . LEU A 1 172 ? 3.655 -6.303 -7.242 1.00 85.12 172 LEU A O 1
ATOM 1344 N N . ALA A 1 173 ? 4.972 -7.064 -8.892 1.00 87.50 173 ALA A N 1
ATOM 1345 C CA . ALA A 1 173 ? 4.318 -8.365 -8.992 1.00 87.50 173 ALA A CA 1
ATOM 1346 C C . ALA A 1 173 ? 4.541 -9.201 -7.724 1.00 87.50 173 ALA A C 1
ATOM 1348 O O . ALA A 1 173 ? 3.603 -9.814 -7.216 1.00 87.50 173 ALA A O 1
ATOM 1349 N N . LEU A 1 174 ? 5.754 -9.184 -7.161 1.00 83.81 174 LEU A N 1
ATOM 1350 C CA . LEU A 1 174 ? 6.053 -9.824 -5.881 1.00 83.81 174 LEU A CA 1
ATOM 1351 C C . LEU A 1 174 ? 5.227 -9.194 -4.755 1.00 83.81 174 LEU A C 1
ATOM 1353 O O . LEU A 1 174 ? 4.657 -9.911 -3.937 1.00 83.81 174 LEU A O 1
ATOM 1357 N N . LEU A 1 175 ? 5.127 -7.864 -4.723 1.00 83.56 175 LEU A N 1
ATOM 1358 C CA . LEU A 1 175 ? 4.302 -7.140 -3.759 1.00 83.56 175 LEU A CA 1
ATOM 1359 C C . LEU A 1 175 ? 2.827 -7.536 -3.878 1.00 83.56 175 LEU A C 1
ATOM 1361 O O . LEU A 1 175 ? 2.201 -7.840 -2.863 1.00 83.56 175 LEU A O 1
ATOM 1365 N N . PHE A 1 176 ? 2.291 -7.589 -5.098 1.00 87.62 176 PHE A N 1
ATOM 1366 C CA . PHE A 1 176 ? 0.928 -8.035 -5.376 1.00 87.62 176 PHE A CA 1
ATOM 1367 C C . PHE A 1 176 ? 0.699 -9.461 -4.857 1.00 87.62 176 PHE A C 1
ATOM 1369 O O . PHE A 1 176 ? -0.211 -9.690 -4.059 1.00 87.62 176 PHE A O 1
ATOM 1376 N N . LEU A 1 177 ? 1.575 -10.405 -5.218 1.00 85.88 177 LEU A N 1
ATOM 1377 C CA . LEU A 1 177 ? 1.500 -11.803 -4.777 1.00 85.88 177 LEU A CA 1
ATOM 1378 C C . LEU A 1 177 ? 1.599 -11.945 -3.254 1.00 85.88 177 LEU A C 1
ATOM 1380 O O . LEU A 1 177 ? 0.874 -12.740 -2.661 1.00 85.88 177 LEU A O 1
ATOM 1384 N N . CYS A 1 178 ? 2.460 -11.156 -2.611 1.00 82.31 178 CYS A N 1
ATOM 1385 C CA . CYS A 1 178 ? 2.586 -11.124 -1.159 1.00 82.31 178 CYS A CA 1
ATOM 1386 C C . CYS A 1 178 ? 1.325 -10.581 -0.478 1.00 82.31 178 CYS A C 1
ATOM 1388 O O . CYS A 1 178 ? 1.009 -11.034 0.617 1.00 82.31 178 CYS A O 1
ATOM 1390 N N . LEU A 1 179 ? 0.606 -9.635 -1.095 1.00 80.81 179 LEU A N 1
ATOM 1391 C CA . LEU A 1 179 ? -0.608 -9.041 -0.529 1.00 80.81 179 LEU A CA 1
ATOM 1392 C C . LEU A 1 179 ? -1.856 -9.920 -0.683 1.00 80.81 179 LEU A C 1
ATOM 1394 O O . LEU A 1 179 ? -2.712 -9.889 0.203 1.00 80.81 179 LEU A O 1
ATOM 1398 N N . LEU A 1 180 ? -1.960 -10.715 -1.753 1.00 82.25 180 LEU A N 1
ATOM 1399 C CA . LEU A 1 180 ? -3.111 -11.588 -2.032 1.00 82.25 180 LEU A CA 1
ATOM 1400 C C . LEU A 1 180 ? -3.570 -12.475 -0.853 1.00 82.25 180 LEU A C 1
ATOM 1402 O O . LEU A 1 180 ? -4.759 -12.445 -0.535 1.00 82.25 180 LEU A O 1
ATOM 1406 N N . PRO A 1 181 ? -2.699 -13.242 -0.163 1.00 75.56 181 PRO A N 1
ATOM 1407 C CA . PRO A 1 181 ? -3.139 -14.157 0.895 1.00 75.56 181 PRO A CA 1
ATOM 1408 C C . PRO A 1 181 ? -3.636 -13.441 2.158 1.00 75.56 181 PRO A C 1
ATOM 1410 O O . PRO A 1 181 ? -4.165 -14.084 3.063 1.00 75.56 181 PRO A O 1
ATOM 1413 N N . PHE A 1 182 ? -3.460 -12.120 2.256 1.00 72.19 182 PHE A N 1
ATOM 1414 C CA . PHE A 1 182 ? -3.852 -11.357 3.434 1.00 72.19 182 PHE A CA 1
ATOM 1415 C C . PHE A 1 182 ? -5.274 -10.800 3.381 1.00 72.19 182 PHE A C 1
ATOM 1417 O O . PHE A 1 182 ? -5.670 -10.193 4.369 1.00 72.19 182 PHE A O 1
ATOM 1424 N N . GLY A 1 183 ? -6.048 -11.012 2.307 1.00 68.12 183 GLY A N 1
ATOM 1425 C CA . GLY A 1 183 ? -7.420 -10.484 2.186 1.00 68.12 183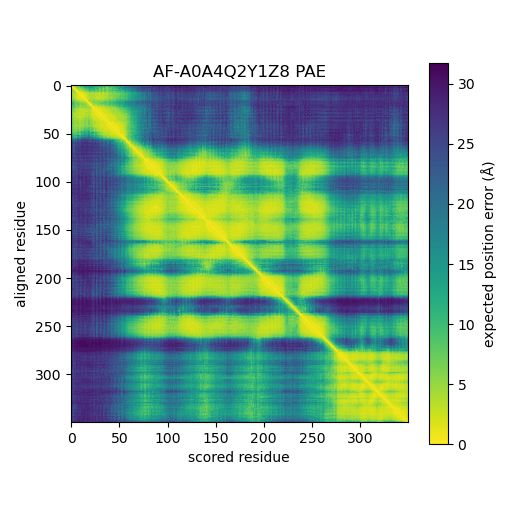 GLY A CA 1
ATOM 1426 C C . GLY A 1 183 ? -8.302 -10.805 3.399 1.00 68.12 183 GLY A C 1
ATOM 1427 O O . GLY A 1 183 ? -8.915 -9.911 3.977 1.00 68.12 183 GLY A O 1
ATOM 1428 N N . GLU A 1 184 ? -8.209 -12.043 3.888 1.00 66.00 184 GLU A N 1
ATOM 1429 C CA . GLU A 1 184 ? -8.857 -12.558 5.108 1.00 66.00 184 GLU A CA 1
ATOM 1430 C C . GLU A 1 184 ? -8.351 -11.923 6.423 1.00 66.00 184 GLU A C 1
ATOM 1432 O O . GLU A 1 184 ? -8.688 -12.374 7.501 1.00 66.00 184 GLU A O 1
ATOM 1437 N N . HIS A 1 185 ? -7.460 -10.934 6.396 1.00 67.38 185 HIS A N 1
ATOM 1438 C CA . HIS A 1 185 ? -6.989 -10.231 7.602 1.00 67.38 185 HIS A CA 1
ATOM 1439 C C . HIS A 1 185 ? -7.378 -8.754 7.603 1.00 67.38 185 HIS A C 1
ATOM 1441 O O . HIS A 1 185 ? -7.145 -8.051 8.593 1.00 67.38 185 HIS A O 1
ATOM 1447 N N . PHE A 1 186 ? -7.956 -8.282 6.499 1.00 65.75 186 PHE A N 1
ATOM 1448 C CA . PHE A 1 186 ? -8.448 -6.926 6.324 1.00 65.75 186 PHE A CA 1
ATOM 1449 C C . PHE A 1 186 ? -9.976 -6.936 6.378 1.00 65.75 186 PHE A C 1
ATOM 1451 O O . PHE A 1 186 ? -10.630 -6.629 5.395 1.00 65.75 186 PHE A O 1
ATOM 1458 N N . HIS A 1 187 ? -10.563 -7.313 7.513 1.00 61.50 187 HIS A N 1
ATOM 1459 C CA . HIS A 1 187 ? -12.024 -7.404 7.651 1.00 61.50 187 HIS A CA 1
ATOM 1460 C C . HIS A 1 187 ? -12.709 -6.068 7.955 1.00 61.50 187 HIS A C 1
ATOM 1462 O O . HIS A 1 187 ? -13.930 -5.978 7.922 1.00 61.50 187 HIS A O 1
ATOM 1468 N N . ARG A 1 188 ? -11.944 -5.010 8.237 1.00 62.94 188 ARG A N 1
ATOM 1469 C CA . ARG A 1 188 ? -12.508 -3.741 8.697 1.00 62.94 188 ARG A CA 1
ATOM 1470 C C . ARG A 1 188 ? -13.135 -2.957 7.543 1.00 62.94 188 ARG A C 1
ATOM 1472 O O . ARG A 1 188 ? -12.422 -2.455 6.663 1.00 62.94 188 ARG A O 1
ATOM 1479 N N . HIS A 1 189 ? -14.450 -2.775 7.605 1.00 61.25 189 HIS A N 1
ATOM 1480 C CA . HIS A 1 189 ? -15.248 -1.997 6.654 1.00 61.25 189 HIS A CA 1
ATOM 1481 C C . HIS A 1 189 ? -15.267 -0.513 7.045 1.00 61.25 189 HIS A C 1
ATOM 1483 O O . HIS A 1 189 ? -16.294 0.056 7.376 1.00 61.25 189 HIS A O 1
ATOM 1489 N N . ALA A 1 190 ? -14.101 0.132 7.021 1.00 61.94 190 ALA A N 1
ATOM 1490 C CA . ALA A 1 190 ? -13.992 1.577 7.215 1.00 61.94 190 ALA A CA 1
ATOM 1491 C C . ALA A 1 190 ? -13.568 2.263 5.913 1.00 61.94 190 ALA A C 1
ATOM 1493 O O . ALA A 1 190 ? -12.887 1.675 5.067 1.00 61.94 190 ALA A O 1
ATOM 1494 N N . ALA A 1 191 ? -13.912 3.540 5.753 1.00 61.56 191 ALA A N 1
ATOM 1495 C CA . ALA A 1 191 ? -13.337 4.337 4.677 1.00 61.56 191 ALA A CA 1
ATOM 1496 C C . ALA A 1 191 ? -11.803 4.395 4.835 1.00 61.56 191 ALA A C 1
ATOM 1498 O O . ALA A 1 191 ? -11.300 4.695 5.918 1.00 61.56 191 ALA A O 1
ATOM 1499 N N . VAL A 1 192 ? -11.054 4.177 3.744 1.00 59.44 192 VAL A N 1
ATOM 1500 C CA . VAL A 1 192 ? -9.568 4.194 3.705 1.00 59.44 192 VAL A CA 1
ATOM 1501 C C . VAL A 1 192 ? -8.971 5.454 4.347 1.00 59.44 192 VAL A C 1
ATOM 1503 O O . VAL A 1 192 ? -7.877 5.427 4.909 1.00 59.44 192 VAL A O 1
ATOM 1506 N N . TRP A 1 193 ? -9.725 6.553 4.305 1.00 61.25 193 TRP A N 1
ATOM 1507 C CA . TRP A 1 193 ? -9.342 7.869 4.805 1.00 61.25 193 TRP A CA 1
ATOM 1508 C C . TRP A 1 193 ? -10.207 8.354 5.975 1.00 61.25 193 TRP A C 1
ATOM 1510 O O . TRP A 1 193 ? -10.408 9.556 6.113 1.00 61.25 193 TRP A O 1
ATOM 1520 N N . SER A 1 194 ? -10.757 7.463 6.807 1.00 56.50 194 SER A N 1
ATOM 1521 C CA . SER A 1 194 ? -11.653 7.858 7.909 1.00 56.50 194 SER A CA 1
ATOM 1522 C C . SER A 1 194 ? -11.026 8.856 8.898 1.00 56.50 194 SER A C 1
ATOM 1524 O O . SER A 1 194 ? -11.748 9.659 9.478 1.00 5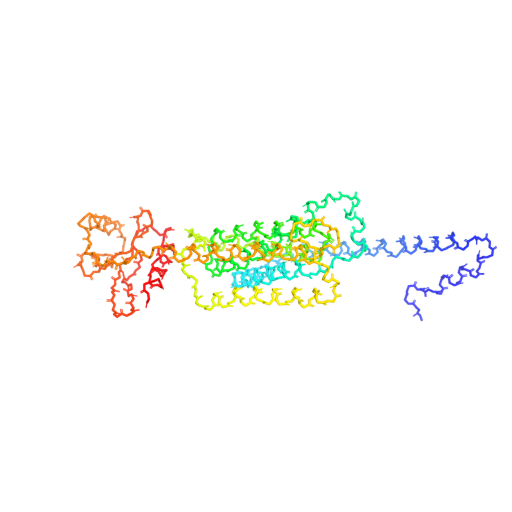6.50 194 SER A O 1
ATOM 1526 N N . ARG A 1 195 ? -9.689 8.892 9.019 1.00 63.09 195 ARG A N 1
ATOM 1527 C CA . ARG A 1 195 ? -8.964 9.714 10.002 1.00 63.09 195 ARG A CA 1
ATOM 1528 C C . ARG A 1 195 ? -7.989 10.711 9.383 1.00 63.09 195 ARG A C 1
ATOM 1530 O O . ARG A 1 195 ? -7.377 10.455 8.341 1.00 63.09 195 ARG A O 1
ATOM 1537 N N . ARG A 1 196 ? -7.738 11.790 10.129 1.00 68.19 196 ARG A N 1
ATOM 1538 C CA . ARG A 1 196 ? -6.660 12.745 9.847 1.00 68.19 196 ARG A CA 1
ATOM 1539 C C . ARG A 1 196 ? -5.296 12.062 9.912 1.00 68.19 196 ARG A C 1
ATOM 1541 O O . ARG A 1 196 ? -5.038 11.201 10.756 1.00 68.19 196 ARG A O 1
ATOM 1548 N N . PHE A 1 197 ? -4.410 12.446 9.004 1.00 74.88 197 PHE A N 1
ATOM 1549 C CA . PHE A 1 197 ? -3.021 12.009 9.059 1.00 74.88 197 PHE A CA 1
ATOM 1550 C C . PHE A 1 197 ? -2.309 12.683 10.231 1.00 74.88 197 PHE A C 1
ATOM 1552 O O . PHE A 1 197 ? -2.484 13.876 10.478 1.00 74.88 197 PHE A O 1
ATOM 1559 N N . THR A 1 198 ? -1.527 11.893 10.968 1.00 81.25 198 THR A N 1
ATOM 1560 C CA . THR A 1 198 ? -0.648 12.401 12.024 1.00 81.25 198 THR A CA 1
ATOM 1561 C C . THR A 1 198 ? 0.451 13.257 11.398 1.00 81.25 198 THR A C 1
ATOM 1563 O O . THR A 1 198 ? 0.795 13.063 10.231 1.00 81.25 198 THR A O 1
ATOM 1566 N N . LEU A 1 199 ? 1.030 14.182 12.169 1.00 83.25 199 LEU A N 1
ATOM 1567 C CA . LEU A 1 199 ? 2.135 15.021 11.690 1.00 83.25 199 LEU A CA 1
ATOM 1568 C C . LEU A 1 199 ? 3.294 14.170 11.145 1.00 83.25 199 LEU A C 1
ATOM 1570 O O . LEU A 1 199 ? 3.821 14.462 10.080 1.00 83.25 199 LEU A O 1
ATOM 1574 N N . GLU A 1 200 ? 3.611 13.064 11.820 1.00 86.81 200 GLU A N 1
ATOM 1575 C CA . GLU A 1 200 ? 4.605 12.076 11.376 1.00 86.81 200 GLU A CA 1
ATOM 1576 C C . GLU A 1 200 ? 4.333 11.544 9.962 1.00 86.81 200 GLU A C 1
ATOM 1578 O O . GLU A 1 200 ? 5.254 11.375 9.170 1.00 86.81 200 GLU A O 1
ATOM 1583 N N . TRP A 1 201 ? 3.063 11.311 9.620 1.00 87.62 201 TRP A N 1
ATOM 1584 C CA . TRP A 1 201 ? 2.681 10.811 8.302 1.00 87.62 201 TRP A CA 1
ATOM 1585 C C . TRP A 1 201 ? 2.795 11.875 7.218 1.00 87.62 201 TRP A C 1
ATOM 1587 O O . TRP A 1 201 ? 3.211 11.570 6.103 1.00 87.62 201 TRP A O 1
ATOM 1597 N N . TRP A 1 202 ? 2.469 13.125 7.547 1.00 88.00 202 TRP A N 1
ATOM 1598 C CA . TRP A 1 202 ? 2.712 14.249 6.647 1.00 88.00 202 TRP A CA 1
ATOM 1599 C C . TRP A 1 202 ? 4.202 14.467 6.399 1.00 88.00 202 TRP A C 1
ATOM 1601 O O . TRP A 1 202 ? 4.595 14.681 5.256 1.00 88.00 202 TRP A O 1
ATOM 1611 N N . LEU A 1 203 ? 5.027 14.350 7.442 1.00 90.88 203 LEU A N 1
ATOM 1612 C CA . LEU A 1 203 ? 6.481 14.419 7.326 1.00 90.88 203 LEU A CA 1
ATOM 1613 C C . LEU A 1 203 ? 7.034 13.277 6.464 1.00 90.88 203 LEU A C 1
ATOM 1615 O O . LEU A 1 203 ? 7.906 13.521 5.639 1.00 90.88 203 LEU A O 1
ATOM 1619 N N . LEU A 1 204 ? 6.504 12.057 6.599 1.00 90.50 204 LEU A N 1
ATOM 1620 C CA . LEU A 1 204 ? 6.899 10.918 5.765 1.00 90.50 204 LEU A CA 1
ATOM 1621 C C . LEU A 1 204 ? 6.515 11.130 4.293 1.00 90.50 204 LEU A C 1
ATOM 1623 O O . LEU A 1 204 ? 7.365 10.976 3.420 1.00 90.50 204 LEU A O 1
ATOM 1627 N N . LEU A 1 205 ? 5.268 11.523 4.010 1.00 90.06 205 LEU A N 1
ATOM 1628 C CA . LEU A 1 205 ? 4.801 11.799 2.643 1.00 90.06 205 LEU A CA 1
ATOM 1629 C C . LEU A 1 205 ? 5.596 12.935 1.994 1.00 90.06 205 LEU A C 1
ATOM 1631 O O . LEU A 1 205 ? 6.101 12.781 0.884 1.00 90.06 205 LEU A O 1
ATOM 1635 N N . GLY A 1 206 ? 5.736 14.059 2.701 1.00 89.94 206 GLY A N 1
ATOM 1636 C CA . GLY A 1 206 ? 6.504 15.211 2.235 1.00 89.94 206 GLY A CA 1
ATOM 1637 C C . GLY A 1 206 ? 7.992 14.897 2.082 1.00 89.94 206 GLY A C 1
ATOM 1638 O O . GLY A 1 206 ? 8.608 15.345 1.122 1.00 89.94 206 GLY A O 1
ATOM 1639 N N . GLY A 1 207 ? 8.558 14.082 2.975 1.00 92.94 207 GLY A N 1
ATOM 1640 C CA . GLY A 1 207 ? 9.945 13.632 2.914 1.00 92.94 207 GLY A CA 1
ATOM 1641 C C . GLY A 1 207 ? 10.223 12.745 1.703 1.00 92.94 207 GLY A C 1
ATOM 1642 O O . GLY A 1 207 ? 11.141 13.037 0.943 1.00 92.94 207 GLY A O 1
ATOM 1643 N N . LEU A 1 208 ? 9.415 11.704 1.470 1.00 91.75 208 LEU A N 1
ATOM 1644 C CA . LEU A 1 208 ? 9.581 10.813 0.311 1.00 91.75 208 LEU A CA 1
ATOM 1645 C C . LEU A 1 208 ? 9.366 11.556 -1.015 1.00 91.75 208 LEU A C 1
ATOM 1647 O O . LEU A 1 208 ? 10.163 11.398 -1.941 1.00 91.75 208 LEU A O 1
ATOM 1651 N N . ALA A 1 209 ? 8.343 12.414 -1.092 1.00 88.94 209 ALA A N 1
ATOM 1652 C CA . ALA A 1 209 ? 8.128 13.268 -2.257 1.00 88.94 209 ALA A CA 1
ATOM 1653 C C . ALA A 1 209 ? 9.298 14.242 -2.463 1.00 88.94 209 ALA A C 1
ATOM 1655 O O . ALA A 1 209 ? 9.810 14.357 -3.572 1.00 88.94 209 ALA A O 1
ATOM 1656 N N . GLY A 1 210 ? 9.782 14.882 -1.396 1.00 89.38 210 GLY A N 1
ATOM 1657 C CA . GLY A 1 210 ? 10.927 15.790 -1.440 1.00 89.38 210 GLY A CA 1
ATOM 1658 C C . GLY A 1 210 ? 12.215 15.109 -1.906 1.00 89.38 210 GLY A C 1
ATOM 1659 O O . GLY A 1 210 ? 12.936 15.676 -2.721 1.00 89.38 210 GLY A O 1
ATOM 1660 N N . VAL A 1 211 ? 12.477 13.877 -1.458 1.00 90.81 211 VAL A N 1
ATOM 1661 C CA . VAL A 1 211 ? 13.616 13.073 -1.927 1.00 90.81 211 VAL A CA 1
ATOM 1662 C C . VAL A 1 211 ? 13.469 12.712 -3.406 1.00 90.81 211 VAL A C 1
ATOM 1664 O O . VAL A 1 211 ? 14.444 12.829 -4.143 1.00 90.81 211 VAL A O 1
ATOM 1667 N N . SER A 1 212 ? 12.273 12.325 -3.866 1.00 86.50 212 SER A N 1
ATOM 1668 C CA . SER A 1 212 ? 12.017 12.070 -5.292 1.00 86.50 212 SER A CA 1
ATOM 1669 C C . SER A 1 212 ? 12.243 13.330 -6.137 1.00 86.50 212 SER A C 1
ATOM 1671 O O . SER A 1 212 ? 12.952 13.272 -7.140 1.00 86.50 212 SER A O 1
ATOM 1673 N N . VAL A 1 213 ? 11.729 14.485 -5.708 1.00 85.75 213 VAL A N 1
ATOM 1674 C CA . VAL A 1 213 ? 11.943 15.769 -6.392 1.00 85.75 213 VAL A CA 1
ATOM 1675 C C . VAL A 1 213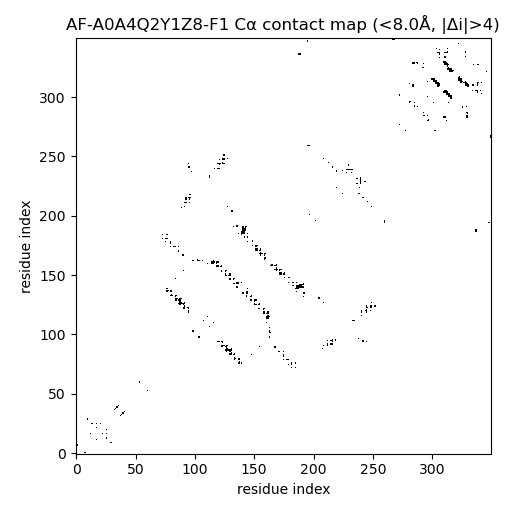 ? 13.430 16.124 -6.434 1.00 85.75 213 VAL A C 1
ATOM 1677 O O . VAL A 1 213 ? 13.962 16.430 -7.499 1.00 85.75 213 VAL A O 1
ATOM 1680 N N . TRP A 1 214 ? 14.117 16.050 -5.292 1.00 87.25 214 TRP A N 1
ATOM 1681 C CA . TRP A 1 214 ? 15.546 16.343 -5.195 1.00 87.25 214 TRP A CA 1
ATOM 1682 C C . TRP A 1 214 ? 16.379 15.431 -6.097 1.00 87.25 214 TRP A C 1
ATOM 1684 O O . TRP A 1 214 ? 17.234 15.923 -6.834 1.00 87.25 214 TRP A O 1
ATOM 1694 N N . LEU A 1 215 ? 16.108 14.121 -6.080 1.00 83.81 215 LEU A N 1
ATOM 1695 C CA . LEU A 1 215 ? 16.832 13.159 -6.901 1.00 83.81 215 LEU A CA 1
ATOM 1696 C C . LEU A 1 215 ? 16.610 13.429 -8.389 1.00 83.81 215 LEU A C 1
ATOM 1698 O O . LEU A 1 215 ? 17.570 13.380 -9.147 1.00 83.81 215 LEU A O 1
ATOM 1702 N N . GLY A 1 216 ? 15.387 13.761 -8.807 1.00 79.00 216 GLY A N 1
ATOM 1703 C CA . GLY A 1 216 ? 15.113 14.089 -10.204 1.00 79.00 216 GLY A CA 1
ATOM 1704 C C . GLY A 1 216 ? 15.814 15.364 -10.670 1.00 79.00 216 GLY A C 1
ATOM 1705 O O . GLY A 1 216 ? 16.422 15.377 -11.733 1.00 79.00 216 GLY A O 1
ATOM 1706 N N . PHE A 1 217 ? 15.858 16.413 -9.842 1.00 78.19 217 PHE A N 1
ATOM 1707 C CA . PHE A 1 217 ? 16.681 17.588 -10.156 1.00 78.19 217 PHE A CA 1
ATOM 1708 C C . PHE A 1 217 ? 18.180 17.262 -10.196 1.00 78.19 217 PHE A C 1
ATOM 1710 O O . PHE A 1 217 ? 18.912 17.827 -11.008 1.00 78.19 217 PHE A O 1
ATOM 1717 N N . PHE A 1 218 ? 18.650 16.358 -9.335 1.00 81.31 218 PHE A N 1
ATOM 1718 C CA . PHE A 1 218 ? 20.045 15.927 -9.310 1.00 81.31 218 PHE A CA 1
ATOM 1719 C C . PHE A 1 218 ? 20.429 15.127 -10.564 1.00 81.31 218 PHE A C 1
ATOM 1721 O O . PHE A 1 218 ? 21.477 15.398 -11.155 1.00 81.31 218 PHE A O 1
ATOM 1728 N N . THR A 1 219 ? 19.584 14.186 -11.001 1.00 76.00 219 THR A N 1
ATOM 1729 C CA . THR A 1 219 ? 19.819 13.385 -12.214 1.00 76.00 219 THR A CA 1
ATOM 1730 C C . THR A 1 219 ? 19.722 14.240 -13.473 1.00 76.00 219 THR A C 1
ATOM 1732 O O . THR A 1 219 ? 20.585 14.141 -14.344 1.00 76.00 219 THR A O 1
ATOM 1735 N N . SER A 1 220 ? 18.753 15.156 -13.542 1.00 67.19 220 SER A N 1
ATOM 1736 C CA . SER A 1 220 ? 18.580 16.064 -14.681 1.00 67.19 220 SER A CA 1
ATOM 1737 C C . SER A 1 220 ? 19.653 17.155 -14.786 1.00 67.19 220 SER A C 1
ATOM 1739 O O . SER A 1 220 ? 19.743 17.804 -15.822 1.00 67.19 220 SER A O 1
ATOM 1741 N N . ARG A 1 221 ? 20.502 17.359 -13.767 1.00 64.25 221 ARG A N 1
ATOM 1742 C CA . ARG A 1 221 ? 21.525 18.426 -13.756 1.00 64.25 221 ARG A CA 1
ATOM 1743 C C . ARG A 1 221 ? 22.605 18.276 -14.839 1.00 64.25 221 ARG A C 1
ATOM 1745 O O . ARG A 1 221 ? 23.270 19.257 -15.156 1.00 64.25 221 ARG A O 1
ATOM 1752 N N . HIS A 1 222 ? 22.808 17.065 -15.360 1.00 56.19 222 HIS A N 1
ATOM 1753 C CA . HIS A 1 222 ? 23.842 16.765 -16.361 1.00 56.19 222 HIS A CA 1
ATOM 1754 C C . HIS A 1 222 ? 23.289 16.617 -17.788 1.00 56.19 222 HIS A C 1
ATOM 1756 O O . HIS A 1 222 ? 24.076 16.508 -18.724 1.00 56.19 222 HIS A O 1
ATOM 1762 N N . GLY A 1 223 ? 21.963 16.614 -17.960 1.00 52.19 223 GLY A N 1
ATOM 1763 C CA . GLY A 1 223 ? 21.333 16.712 -19.275 1.00 52.19 223 GLY A CA 1
ATOM 1764 C C . GLY A 1 223 ? 21.259 18.176 -19.685 1.00 52.19 223 GLY A C 1
ATOM 1765 O O . GLY A 1 223 ? 20.997 19.033 -18.842 1.00 52.19 223 GLY A O 1
ATOM 1766 N N . GLU A 1 224 ? 21.518 18.480 -20.954 1.00 45.09 224 GLU A N 1
ATOM 1767 C CA . GLU A 1 224 ? 21.330 19.825 -21.490 1.00 45.09 224 GLU A CA 1
ATOM 1768 C C . GLU A 1 224 ? 19.905 20.292 -21.175 1.00 45.09 224 GLU A C 1
ATOM 1770 O O . GLU A 1 224 ? 18.934 19.815 -21.759 1.00 45.09 224 GLU A O 1
ATOM 1775 N N . TYR A 1 225 ? 19.770 21.212 -20.218 1.00 47.38 225 TYR A N 1
ATOM 1776 C CA . TYR A 1 225 ? 18.520 21.904 -19.933 1.00 47.38 225 TYR A CA 1
ATOM 1777 C C . TYR A 1 225 ? 18.265 22.873 -21.092 1.00 47.38 225 TYR A C 1
ATOM 1779 O O . TYR A 1 225 ? 18.442 24.086 -20.973 1.00 47.38 225 TYR A O 1
ATOM 1787 N N . GLN A 1 226 ? 17.937 22.333 -22.265 1.00 47.78 226 GLN A N 1
ATOM 1788 C CA . GLN A 1 226 ? 17.333 23.125 -23.319 1.00 47.78 226 GLN A CA 1
ATOM 1789 C C . GLN A 1 226 ? 15.983 23.590 -22.770 1.00 47.78 226 GLN A C 1
ATOM 1791 O O . GLN A 1 226 ? 15.270 22.820 -22.125 1.00 47.78 226 GLN A O 1
ATOM 1796 N N . ASN A 1 227 ? 15.675 24.877 -22.948 1.00 47.00 227 ASN A N 1
ATOM 1797 C CA . ASN A 1 227 ? 14.428 25.531 -22.533 1.00 47.00 227 ASN A CA 1
ATOM 1798 C C . ASN A 1 227 ? 13.224 25.005 -23.336 1.00 47.00 227 ASN A C 1
ATOM 1800 O O . ASN A 1 227 ? 12.447 25.775 -23.900 1.00 47.00 227 ASN A O 1
ATOM 1804 N N . ASP A 1 228 ? 13.080 23.693 -23.423 1.00 50.25 228 ASP A N 1
ATOM 1805 C CA . ASP A 1 228 ? 11.947 23.058 -24.042 1.00 50.25 228 ASP A CA 1
ATOM 1806 C C . ASP A 1 228 ? 10.758 23.222 -23.105 1.00 50.25 228 ASP A C 1
ATOM 1808 O O . ASP A 1 228 ? 10.773 22.859 -21.924 1.00 50.25 228 ASP A O 1
ATOM 1812 N N . LEU A 1 229 ? 9.739 23.892 -23.635 1.00 51.59 229 LEU A N 1
ATOM 1813 C CA . LEU A 1 229 ? 8.533 24.237 -22.910 1.00 51.59 229 LEU A CA 1
ATOM 1814 C C . LEU A 1 229 ? 7.922 22.967 -22.299 1.00 51.59 229 LEU A C 1
ATOM 1816 O O . LEU A 1 229 ? 7.864 21.929 -22.945 1.00 51.59 229 LEU A O 1
ATOM 1820 N N . TRP A 1 230 ? 7.361 23.069 -21.093 1.00 52.38 230 TRP A N 1
ATOM 1821 C CA . TRP A 1 230 ? 6.626 22.002 -20.386 1.00 52.38 230 TRP A CA 1
ATOM 1822 C C . TRP A 1 230 ? 5.525 21.284 -21.205 1.00 52.38 230 TRP A C 1
ATOM 1824 O O . TRP A 1 230 ? 5.014 20.239 -20.790 1.00 52.38 230 TRP A O 1
ATOM 1834 N N . TRP A 1 231 ? 5.184 21.805 -22.387 1.00 49.12 231 TRP A N 1
ATOM 1835 C CA . TRP A 1 231 ? 4.259 21.251 -23.377 1.00 49.12 231 TRP A CA 1
ATOM 1836 C C . TRP A 1 231 ? 4.913 20.435 -24.514 1.00 49.12 231 TRP A C 1
ATOM 1838 O O . TRP A 1 231 ? 4.175 19.873 -25.317 1.00 49.12 231 TRP A O 1
ATOM 1848 N N . SER A 1 232 ? 6.247 20.341 -24.625 1.00 49.81 232 SER A N 1
ATOM 1849 C CA . SER A 1 232 ? 6.898 19.538 -25.674 1.00 49.81 232 SER A CA 1
ATOM 1850 C C . SER A 1 232 ? 6.897 18.051 -25.308 1.00 49.81 232 SER A C 1
ATOM 1852 O O . SER A 1 232 ? 7.272 17.653 -24.202 1.00 49.81 232 SER A O 1
ATOM 1854 N N . PHE A 1 233 ? 6.398 17.218 -26.215 1.00 51.84 233 PHE A N 1
ATOM 1855 C CA . PHE A 1 233 ? 6.412 15.761 -26.099 1.00 51.84 233 PHE A CA 1
ATOM 1856 C C . PHE A 1 233 ? 7.508 15.257 -27.043 1.00 51.84 233 PHE A C 1
ATOM 1858 O O . PHE A 1 233 ? 7.379 15.385 -28.260 1.00 51.84 233 PHE A O 1
ATOM 1865 N N . SER A 1 234 ? 8.626 14.768 -26.503 1.00 53.09 234 SER A N 1
ATOM 1866 C CA . SER A 1 234 ? 9.737 14.244 -27.306 1.00 53.09 234 SER A CA 1
ATOM 1867 C C . SER A 1 234 ? 10.428 13.091 -26.582 1.00 53.09 234 SER A C 1
ATOM 1869 O O . SER A 1 234 ? 10.455 13.047 -25.348 1.00 53.09 234 SER A O 1
ATOM 1871 N N . PHE A 1 235 ? 11.010 12.159 -27.345 1.00 46.25 235 PHE A N 1
ATOM 1872 C CA . PHE A 1 235 ? 11.755 11.014 -26.809 1.00 46.25 235 PHE A CA 1
ATOM 1873 C C . PHE A 1 235 ? 13.058 11.407 -26.080 1.00 46.25 235 PHE A C 1
ATOM 1875 O O . PHE A 1 235 ? 13.590 10.595 -25.324 1.00 46.25 235 PHE A O 1
ATOM 1882 N N . GLU A 1 236 ? 13.507 12.655 -26.222 1.00 49.88 236 GLU A N 1
ATOM 1883 C CA . GLU A 1 236 ? 14.718 13.209 -25.596 1.00 49.88 236 GLU A CA 1
ATOM 1884 C C . GLU A 1 236 ? 14.409 14.148 -24.413 1.00 49.88 236 GLU A C 1
ATOM 1886 O O . GLU A 1 236 ? 15.285 14.430 -23.599 1.00 49.88 236 GLU A O 1
ATOM 1891 N N . ALA A 1 237 ? 13.154 14.584 -24.250 1.00 58.84 237 ALA A N 1
ATOM 1892 C CA . ALA A 1 237 ? 12.726 15.499 -23.190 1.00 58.84 237 ALA A CA 1
ATOM 1893 C C . ALA A 1 237 ? 12.452 14.792 -21.845 1.00 58.84 237 ALA A C 1
ATOM 1895 O O . ALA A 1 237 ? 11.378 14.941 -21.250 1.00 58.84 237 ALA A O 1
ATOM 1896 N N . ASP A 1 238 ? 13.430 14.040 -21.333 1.00 61.22 238 ASP A N 1
ATOM 1897 C CA . ASP A 1 238 ? 13.326 13.328 -20.049 1.00 61.22 238 ASP A CA 1
ATOM 1898 C C . ASP A 1 238 ? 13.032 14.294 -18.873 1.00 61.22 238 ASP A C 1
ATOM 1900 O O . ASP A 1 238 ? 12.260 13.968 -17.967 1.00 61.22 238 ASP A O 1
ATOM 1904 N N . ALA A 1 239 ? 13.534 15.536 -18.933 1.00 63.38 239 ALA A N 1
ATOM 1905 C CA . ALA A 1 239 ? 13.261 16.585 -17.942 1.00 63.38 239 ALA A CA 1
ATOM 1906 C C . ALA A 1 239 ? 11.791 17.062 -17.934 1.00 63.38 239 ALA A C 1
ATOM 1908 O O . ALA A 1 239 ? 11.211 17.288 -16.868 1.00 63.38 239 ALA A O 1
ATOM 1909 N N . SER A 1 240 ? 11.159 17.176 -19.109 1.00 70.88 240 SER A N 1
ATOM 1910 C CA . SER A 1 240 ? 9.748 17.576 -19.244 1.00 70.88 240 SER A CA 1
ATOM 1911 C C . SER A 1 240 ? 8.813 16.496 -18.689 1.00 70.88 240 SER A C 1
ATOM 1913 O O . SER A 1 240 ? 7.869 16.792 -17.950 1.00 70.88 240 SER A O 1
ATOM 1915 N N . ARG A 1 241 ? 9.118 15.216 -18.952 1.00 74.62 241 ARG A N 1
ATOM 1916 C CA . ARG A 1 241 ? 8.361 14.077 -18.401 1.00 74.62 241 ARG A CA 1
ATOM 1917 C C . ARG A 1 241 ? 8.448 14.013 -16.879 1.00 74.62 241 ARG A C 1
ATOM 1919 O O . ARG A 1 241 ? 7.419 13.841 -16.224 1.00 74.62 241 ARG A O 1
ATOM 1926 N N . PHE A 1 242 ? 9.645 14.204 -16.322 1.00 77.12 242 PHE A N 1
ATOM 1927 C CA . PHE A 1 242 ? 9.853 14.291 -14.877 1.00 77.12 242 PHE A CA 1
ATOM 1928 C C . PHE A 1 242 ? 9.013 15.414 -14.252 1.00 77.12 242 PHE A C 1
ATOM 1930 O O . PHE A 1 242 ? 8.257 15.165 -13.312 1.00 77.12 242 PHE A O 1
ATOM 1937 N N . LEU A 1 243 ? 9.075 16.632 -14.805 1.00 77.88 243 LEU A N 1
ATOM 1938 C CA . LEU A 1 243 ? 8.300 17.773 -14.305 1.00 77.88 243 LEU A CA 1
ATOM 1939 C C . LEU A 1 243 ? 6.795 17.482 -14.293 1.00 77.88 243 LEU A C 1
ATOM 1941 O O . LEU A 1 243 ? 6.129 17.745 -13.291 1.00 77.88 243 LEU A O 1
ATOM 1945 N N . ARG A 1 244 ? 6.252 16.881 -15.359 1.00 83.44 244 ARG A N 1
ATOM 1946 C CA . ARG A 1 244 ? 4.833 16.487 -15.414 1.00 83.44 244 ARG A CA 1
ATOM 1947 C C . ARG A 1 244 ? 4.482 15.463 -14.341 1.00 83.44 244 ARG A C 1
ATOM 1949 O O . ARG A 1 244 ? 3.470 15.628 -13.663 1.00 83.44 244 ARG A O 1
ATOM 1956 N N . ALA A 1 245 ? 5.312 14.436 -14.156 1.00 83.56 245 ALA A N 1
ATOM 1957 C CA . ALA A 1 245 ? 5.114 13.443 -13.104 1.00 83.56 245 ALA A CA 1
ATOM 1958 C C . ALA A 1 245 ? 5.081 14.099 -11.712 1.00 83.56 245 ALA A C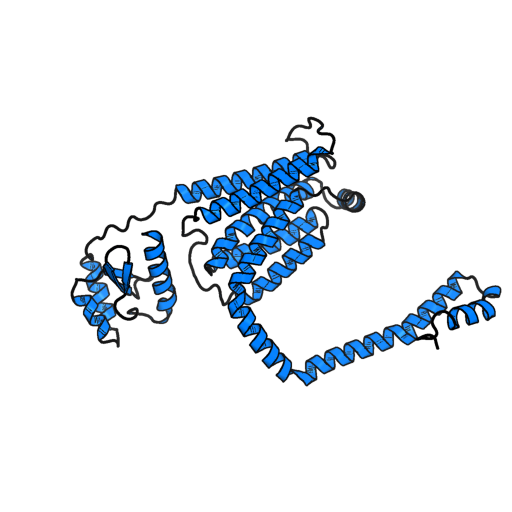 1
ATOM 1960 O O . ALA A 1 245 ? 4.178 13.816 -10.924 1.00 83.56 245 ALA A O 1
ATOM 1961 N N . GLN A 1 246 ? 5.990 15.039 -11.435 1.00 84.44 246 GLN A N 1
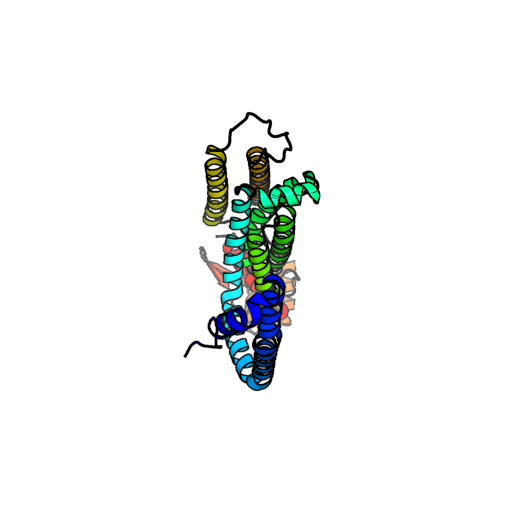ATOM 1962 C CA . GLN A 1 246 ? 6.018 15.763 -10.159 1.00 84.44 246 GLN A CA 1
ATOM 1963 C C . GLN A 1 246 ? 4.811 16.685 -9.962 1.00 84.44 246 GLN A C 1
ATOM 1965 O O . GLN A 1 246 ? 4.276 16.765 -8.857 1.00 84.44 246 GLN A O 1
ATOM 1970 N N . VAL A 1 247 ? 4.317 17.330 -11.023 1.00 86.00 247 VAL A N 1
ATOM 1971 C CA . VAL A 1 247 ? 3.058 18.090 -10.964 1.00 86.00 247 VAL A CA 1
ATOM 1972 C C . VAL A 1 247 ? 1.886 17.166 -10.618 1.00 86.00 247 VAL A C 1
ATOM 1974 O O . VAL A 1 247 ? 1.078 17.516 -9.761 1.00 86.00 247 VAL A O 1
ATOM 1977 N N . GLY A 1 248 ? 1.812 15.970 -11.211 1.00 86.56 248 GLY A N 1
ATOM 1978 C CA . GLY A 1 248 ? 0.790 14.969 -10.878 1.00 86.56 248 GLY A CA 1
ATOM 1979 C C . GLY A 1 248 ? 0.821 14.556 -9.404 1.00 86.56 248 GLY A C 1
ATOM 1980 O O . GLY A 1 248 ? -0.213 14.560 -8.733 1.00 86.56 248 GLY A O 1
ATOM 1981 N N . VAL A 1 249 ? 2.017 14.277 -8.879 1.00 88.12 249 VAL A N 1
ATOM 1982 C CA . VAL A 1 249 ? 2.253 13.974 -7.457 1.00 88.12 249 VAL A CA 1
ATOM 1983 C C . VAL A 1 249 ? 1.822 15.143 -6.567 1.00 88.12 249 VAL A C 1
ATOM 1985 O O . VAL A 1 249 ? 1.105 14.936 -5.588 1.00 88.12 249 VAL A O 1
ATOM 1988 N N . ALA A 1 250 ? 2.198 16.376 -6.913 1.00 87.88 250 ALA A N 1
ATOM 1989 C CA . ALA A 1 250 ? 1.841 17.569 -6.151 1.00 87.88 250 ALA A CA 1
ATOM 1990 C C . ALA A 1 250 ? 0.324 17.807 -6.127 1.00 87.88 250 ALA A C 1
ATOM 1992 O O . ALA A 1 250 ? -0.238 18.062 -5.062 1.00 87.88 250 ALA A O 1
ATOM 1993 N N . VAL A 1 251 ? -0.354 17.673 -7.271 1.00 90.81 251 VAL A N 1
ATOM 1994 C CA . VAL A 1 251 ? -1.816 17.801 -7.373 1.00 90.81 251 VAL A CA 1
ATOM 1995 C C . VAL A 1 251 ? -2.512 16.747 -6.518 1.00 90.81 251 VAL A C 1
ATOM 1997 O O . VAL A 1 251 ? -3.421 17.086 -5.759 1.00 90.81 251 VAL A O 1
ATOM 2000 N N . LEU A 1 252 ? -2.067 15.488 -6.583 1.00 91.00 252 LEU A N 1
ATOM 2001 C CA . LEU A 1 252 ? -2.613 14.424 -5.742 1.00 91.00 252 LEU A CA 1
ATOM 2002 C C . LEU A 1 252 ? -2.405 14.736 -4.253 1.00 91.00 252 LEU A C 1
ATOM 2004 O O . LEU A 1 252 ? -3.349 14.643 -3.470 1.00 91.00 252 LEU A O 1
ATOM 2008 N N . LEU A 1 253 ? -1.202 15.158 -3.858 1.00 89.44 253 LEU A N 1
ATOM 2009 C CA . LEU A 1 253 ? -0.887 15.487 -2.468 1.00 89.44 253 LEU A CA 1
ATOM 2010 C C . LEU A 1 253 ? -1.730 16.663 -1.952 1.00 89.44 253 LEU A C 1
ATOM 2012 O O . LEU A 1 253 ? -2.290 16.577 -0.860 1.00 89.44 253 LEU A O 1
ATOM 2016 N N . ILE A 1 254 ? -1.883 17.728 -2.744 1.00 89.44 254 ILE A N 1
ATOM 2017 C CA . ILE A 1 254 ? -2.753 18.870 -2.424 1.00 89.44 254 ILE A CA 1
ATOM 2018 C C . ILE A 1 254 ? -4.207 18.414 -2.295 1.00 89.44 254 ILE A C 1
ATOM 2020 O O . ILE A 1 254 ? -4.878 18.787 -1.334 1.00 89.44 254 ILE A O 1
ATOM 2024 N N . GLY A 1 255 ? -4.689 17.571 -3.212 1.00 88.81 255 GLY A N 1
ATOM 2025 C CA . GLY A 1 255 ? -6.029 16.991 -3.141 1.00 88.81 255 GLY A CA 1
ATOM 2026 C C . GLY A 1 255 ? -6.256 16.220 -1.839 1.00 88.81 255 GLY A C 1
ATOM 2027 O O . GLY A 1 255 ? -7.289 16.391 -1.192 1.00 88.81 255 GLY A O 1
ATOM 2028 N N . VAL A 1 256 ? -5.265 15.443 -1.397 1.00 86.62 256 VAL A N 1
ATOM 2029 C CA . VAL A 1 256 ? -5.312 14.715 -0.120 1.00 86.62 256 VAL A CA 1
ATOM 2030 C C . VAL A 1 256 ? -5.289 15.673 1.072 1.00 86.62 256 VAL A C 1
ATOM 2032 O O . VAL A 1 256 ? -6.064 15.482 2.007 1.00 86.62 256 VAL A O 1
ATOM 2035 N N . ILE A 1 257 ? -4.460 16.722 1.049 1.00 86.81 257 ILE A N 1
ATOM 2036 C CA . ILE A 1 257 ? -4.430 17.758 2.097 1.00 86.81 257 ILE A CA 1
ATOM 2037 C C . ILE A 1 257 ? -5.796 18.436 2.210 1.00 86.81 257 ILE A C 1
ATOM 2039 O O . ILE A 1 257 ? -6.354 18.511 3.303 1.00 86.81 257 ILE A O 1
ATOM 2043 N N . LEU A 1 258 ? -6.372 18.879 1.092 1.00 86.62 258 LEU A N 1
ATOM 2044 C CA . LEU A 1 258 ? -7.690 19.513 1.061 1.00 86.62 258 LEU A CA 1
ATOM 2045 C C . LEU A 1 258 ? -8.774 18.562 1.569 1.00 86.62 258 LEU A C 1
ATOM 2047 O O . LEU A 1 258 ? -9.557 18.938 2.441 1.00 86.62 258 LEU A O 1
ATOM 2051 N N . ALA A 1 259 ? -8.777 17.312 1.099 1.00 84.56 259 ALA A N 1
ATOM 2052 C CA . ALA A 1 259 ? -9.712 16.293 1.560 1.00 84.56 259 ALA A CA 1
ATOM 2053 C C . ALA A 1 259 ? -9.574 16.007 3.064 1.00 84.56 259 ALA A C 1
ATOM 2055 O O . ALA A 1 259 ? -10.563 15.672 3.709 1.00 84.56 259 ALA A O 1
ATOM 2056 N N . GLN A 1 260 ? -8.379 16.137 3.643 1.00 80.44 260 GLN A N 1
ATOM 2057 C CA . GLN A 1 260 ? -8.147 15.951 5.078 1.00 80.44 260 GLN A CA 1
ATOM 2058 C C . GLN A 1 260 ? -8.524 17.187 5.909 1.00 80.44 260 GLN A C 1
ATOM 2060 O O . GLN A 1 260 ? -9.081 17.045 6.997 1.00 80.44 260 GLN A O 1
ATOM 2065 N N . CYS A 1 261 ? -8.272 18.395 5.401 1.00 80.25 261 CYS A N 1
ATOM 2066 C CA . CYS A 1 261 ? -8.610 19.652 6.073 1.00 80.25 261 CYS A CA 1
ATOM 2067 C C . CYS A 1 261 ? -10.118 19.935 6.066 1.00 80.25 261 CYS A C 1
ATOM 2069 O O . CYS A 1 261 ? -10.659 20.421 7.056 1.00 80.25 261 CYS A O 1
ATOM 2071 N N . LEU A 1 262 ? -10.807 19.609 4.968 1.00 78.88 262 LEU A N 1
ATOM 2072 C CA . LEU A 1 262 ? -12.247 19.839 4.806 1.00 78.88 262 LEU A CA 1
ATOM 2073 C C . LEU A 1 262 ? -13.112 18.801 5.541 1.00 78.88 262 LEU A C 1
ATOM 2075 O O . LEU A 1 262 ? -14.329 18.977 5.643 1.00 78.88 262 LEU A O 1
ATOM 2079 N N . ARG A 1 263 ? -12.513 17.736 6.093 1.00 69.75 263 ARG A N 1
ATOM 2080 C CA . ARG A 1 263 ? -13.230 16.770 6.935 1.00 69.75 263 ARG A CA 1
ATOM 2081 C C . ARG A 1 263 ? -13.687 17.435 8.228 1.00 69.75 263 ARG A C 1
ATOM 2083 O O . ARG A 1 263 ? -12.889 17.754 9.119 1.00 69.75 263 ARG A O 1
ATOM 2090 N N . ARG A 1 264 ? -15.008 17.590 8.334 1.00 55.88 264 ARG A N 1
ATOM 2091 C CA . ARG A 1 264 ? -15.699 17.947 9.572 1.00 55.88 264 ARG A CA 1
ATOM 2092 C C . ARG A 1 264 ? -15.531 16.798 10.562 1.00 55.88 264 ARG A C 1
ATOM 2094 O O . ARG A 1 264 ? -16.052 15.713 10.334 1.00 55.88 264 ARG A O 1
ATOM 2101 N N . THR A 1 265 ? -14.817 17.041 11.654 1.00 51.91 265 THR A N 1
ATOM 2102 C CA . THR A 1 265 ? -14.916 16.199 12.846 1.00 51.91 265 THR A CA 1
ATOM 2103 C C . THR A 1 265 ? -16.326 16.378 13.409 1.00 51.91 265 THR A C 1
ATOM 2105 O O . THR A 1 265 ? -16.704 17.518 13.705 1.00 51.91 265 THR A O 1
ATOM 2108 N N . PRO A 1 266 ? -17.137 15.316 13.554 1.00 48.94 266 PRO A N 1
ATOM 2109 C CA . PRO A 1 266 ? -18.327 15.407 14.377 1.00 48.94 266 PRO A CA 1
ATOM 2110 C C . PRO A 1 266 ? -17.822 15.653 15.794 1.00 48.94 266 PRO A C 1
ATOM 2112 O O . PRO A 1 266 ? -17.316 14.749 16.449 1.00 48.94 266 PRO A O 1
ATOM 2115 N N . ARG A 1 267 ? -17.883 16.906 16.248 1.00 43.25 267 ARG A N 1
ATOM 2116 C CA . ARG A 1 267 ? -17.669 17.235 17.654 1.00 43.25 267 ARG A CA 1
ATOM 2117 C C . ARG A 1 267 ? -18.673 16.385 18.424 1.00 43.25 267 ARG A C 1
ATOM 2119 O O . ARG A 1 267 ? -19.874 16.607 18.272 1.00 43.25 267 ARG A O 1
ATOM 2126 N N . SER A 1 268 ? -18.191 15.406 19.186 1.00 47.94 268 SER A N 1
ATOM 2127 C CA . SER A 1 268 ? -19.019 14.627 20.100 1.00 47.94 268 SER A CA 1
ATOM 2128 C C . SER A 1 268 ? -19.517 15.579 21.187 1.00 47.94 268 SER A C 1
ATOM 2130 O O . SER A 1 268 ? -18.905 15.747 22.239 1.00 47.94 268 SER A O 1
ATOM 2132 N N . GLN A 1 269 ? -20.590 16.315 20.896 1.00 41.97 269 GLN A N 1
ATOM 2133 C CA . GLN A 1 269 ? -21.373 16.938 21.943 1.00 41.97 269 GLN A CA 1
ATOM 2134 C C . GLN A 1 269 ? -21.994 15.779 22.706 1.00 41.97 269 GLN A C 1
ATOM 2136 O O . GLN A 1 269 ? -22.708 14.961 22.129 1.00 41.97 269 GLN A O 1
ATOM 2141 N N . ALA A 1 270 ? -21.658 15.689 23.990 1.00 48.59 270 ALA A N 1
ATOM 2142 C CA . ALA A 1 270 ? -22.300 14.806 24.942 1.00 48.59 270 ALA A CA 1
ATOM 2143 C C . ALA A 1 270 ? -23.770 15.225 25.086 1.00 48.59 270 ALA A C 1
ATOM 2145 O O . ALA A 1 270 ? -24.148 15.874 26.057 1.00 48.59 270 ALA A O 1
ATOM 2146 N N . ALA A 1 271 ? -24.590 14.923 24.083 1.00 49.12 271 ALA A N 1
ATOM 2147 C CA . ALA A 1 271 ? -26.024 14.988 24.236 1.00 49.12 271 ALA A CA 1
ATOM 2148 C C . ALA A 1 271 ? -26.408 13.887 25.240 1.00 49.12 271 ALA A C 1
ATOM 2150 O O . ALA A 1 271 ? -25.904 12.763 25.118 1.00 49.12 271 ALA A O 1
ATOM 2151 N N . PRO A 1 272 ? -27.245 14.185 26.248 1.00 54.84 272 PRO A N 1
ATOM 2152 C CA . PRO A 1 272 ? -27.857 13.135 27.049 1.00 54.84 272 PRO A CA 1
ATOM 2153 C C . PRO A 1 272 ? -28.553 12.138 26.109 1.00 54.84 272 PRO A C 1
ATOM 2155 O O . PRO A 1 272 ? -29.019 12.550 25.042 1.00 54.84 272 PRO A O 1
ATOM 2158 N N . PRO A 1 273 ? -28.581 10.837 26.452 1.00 58.59 273 PRO A N 1
ATOM 2159 C CA . PRO A 1 273 ? -29.204 9.837 25.599 1.00 58.59 273 PRO A CA 1
ATOM 2160 C C . PRO A 1 273 ? -30.643 10.262 25.298 1.00 58.59 273 PRO A C 1
ATOM 2162 O O . PRO A 1 273 ? -31.453 10.427 26.209 1.00 58.59 273 PRO A O 1
ATOM 2165 N N . ASP A 1 274 ? -30.925 10.487 24.014 1.00 62.34 274 ASP A N 1
ATOM 2166 C CA . ASP A 1 274 ? -32.263 10.778 23.504 1.00 62.34 274 ASP A CA 1
ATOM 2167 C C . ASP A 1 274 ? -33.236 9.706 24.042 1.00 62.34 274 ASP A C 1
ATOM 2169 O O . ASP A 1 274 ? -32.867 8.526 24.028 1.00 62.34 274 ASP A O 1
ATOM 2173 N N . PRO A 1 275 ? -34.442 10.037 24.543 1.00 61.59 275 PRO A N 1
ATOM 2174 C CA . PRO A 1 275 ? -35.425 9.045 24.994 1.00 61.59 275 PRO A CA 1
ATOM 2175 C C . PRO A 1 275 ? -35.630 7.879 24.009 1.00 61.59 275 PRO A C 1
ATOM 2177 O O . PRO A 1 275 ? -35.744 6.732 24.440 1.00 61.59 275 PRO A O 1
ATOM 2180 N N . VAL A 1 276 ? -35.550 8.141 22.699 1.00 59.62 276 VAL A N 1
ATOM 2181 C CA . VAL A 1 276 ? -35.627 7.123 21.631 1.00 59.62 276 VAL A CA 1
ATOM 2182 C C . VAL A 1 276 ? -34.433 6.149 21.648 1.00 59.62 276 VAL A C 1
ATOM 2184 O O . VAL A 1 276 ? -34.557 4.977 21.297 1.00 59.62 276 VAL A O 1
ATOM 2187 N N . SER A 1 277 ? -33.258 6.608 22.082 1.00 74.56 277 SER A N 1
ATOM 2188 C CA . SER A 1 277 ? -32.053 5.785 22.246 1.00 74.56 277 SER A CA 1
ATOM 2189 C C . SER A 1 277 ? -32.164 4.848 23.453 1.00 74.56 277 SER A C 1
ATOM 2191 O O . SER A 1 277 ? -31.726 3.700 23.394 1.00 74.56 277 SER A O 1
ATOM 2193 N N . MET A 1 278 ? -32.817 5.291 24.533 1.00 81.50 278 MET A N 1
ATOM 2194 C CA . MET A 1 278 ? -32.970 4.491 25.753 1.00 81.50 278 MET A CA 1
ATOM 2195 C C . MET A 1 278 ? -33.940 3.310 25.578 1.00 81.50 278 MET A C 1
ATOM 2197 O O . MET A 1 278 ? -33.725 2.247 26.158 1.00 81.50 278 MET A O 1
ATOM 2201 N N . GLU A 1 279 ? -34.982 3.455 24.755 1.00 84.38 279 GLU A N 1
ATOM 2202 C CA . GLU A 1 279 ? -35.868 2.336 24.393 1.00 84.38 279 GLU A CA 1
ATOM 2203 C C . GLU A 1 279 ? -35.115 1.232 23.639 1.00 84.38 279 GLU A C 1
ATOM 2205 O O . GLU A 1 279 ? -35.282 0.049 23.939 1.00 84.38 279 GLU A O 1
ATOM 2210 N N . LYS A 1 280 ? -34.213 1.611 22.722 1.00 85.38 280 LYS A N 1
ATOM 2211 C CA . LYS A 1 280 ? -33.343 0.655 22.021 1.00 85.38 280 LYS A CA 1
ATOM 2212 C C . LYS A 1 280 ? -32.394 -0.063 22.975 1.00 85.38 280 LYS A C 1
ATOM 2214 O O . LYS A 1 280 ? -32.254 -1.279 22.883 1.00 85.38 280 LYS A O 1
ATOM 2219 N N . VAL A 1 281 ? -31.779 0.668 23.911 1.00 88.06 281 VAL A N 1
ATOM 2220 C CA . VAL A 1 281 ? -30.911 0.075 24.943 1.00 88.06 281 VAL A CA 1
ATOM 2221 C C . VAL A 1 281 ? -31.682 -0.954 25.766 1.00 88.06 281 VAL A C 1
ATOM 2223 O O . VAL A 1 281 ? -31.189 -2.062 25.941 1.00 88.06 281 VAL A O 1
ATOM 2226 N N . LYS A 1 282 ? -32.906 -0.638 26.213 1.00 89.75 282 LYS A N 1
ATOM 2227 C CA . LYS A 1 282 ? -33.753 -1.585 26.958 1.00 89.75 282 LYS A CA 1
ATOM 2228 C C . LYS A 1 282 ? -34.013 -2.870 26.176 1.00 89.75 282 LYS A C 1
ATOM 2230 O O . LYS A 1 282 ? -33.775 -3.945 26.711 1.00 89.75 282 LYS A O 1
ATOM 2235 N N . CYS A 1 283 ? -34.420 -2.757 24.912 1.00 89.75 283 CYS A N 1
ATOM 2236 C CA . CYS A 1 283 ? -34.695 -3.919 24.065 1.00 89.75 283 CYS A CA 1
ATOM 2237 C C . CYS A 1 283 ? -33.459 -4.825 23.904 1.00 89.75 283 CYS A C 1
ATOM 2239 O O . CYS A 1 283 ? -33.549 -6.045 24.036 1.00 89.75 283 CYS A O 1
ATOM 2241 N N . LEU A 1 284 ? -32.283 -4.228 23.688 1.00 90.06 284 LEU A N 1
ATOM 2242 C CA . LEU A 1 284 ? -31.031 -4.974 23.552 1.00 90.06 284 LEU A CA 1
ATOM 2243 C C . LEU A 1 284 ? -30.588 -5.623 24.872 1.00 90.06 284 LEU A C 1
ATOM 2245 O O . LEU A 1 284 ? -30.132 -6.765 24.868 1.00 90.06 284 LEU A O 1
ATOM 2249 N N . VAL A 1 285 ? -30.767 -4.937 26.002 1.00 91.50 285 VAL A N 1
ATOM 2250 C CA . VAL A 1 285 ? -30.474 -5.469 27.343 1.00 91.50 285 VAL A CA 1
ATOM 2251 C C . VAL A 1 285 ? -31.394 -6.640 27.697 1.00 91.50 285 VAL A C 1
ATOM 2253 O O . VAL A 1 285 ? -30.904 -7.650 28.191 1.00 91.50 285 VAL A O 1
ATOM 2256 N N . GLU A 1 286 ? -32.693 -6.553 27.398 1.00 90.00 286 GLU A N 1
ATOM 2257 C CA . GLU A 1 286 ? -33.661 -7.640 27.631 1.00 90.00 286 GLU A CA 1
ATOM 2258 C C . GLU A 1 286 ? -33.329 -8.902 26.824 1.00 90.00 286 GLU A C 1
ATOM 2260 O O . GLU A 1 286 ? -33.557 -10.018 27.289 1.00 90.00 286 GLU A O 1
ATOM 2265 N N . SER A 1 287 ? -32.756 -8.733 25.630 1.00 86.69 287 SER A N 1
ATOM 2266 C CA . SER A 1 287 ? -32.289 -9.845 24.79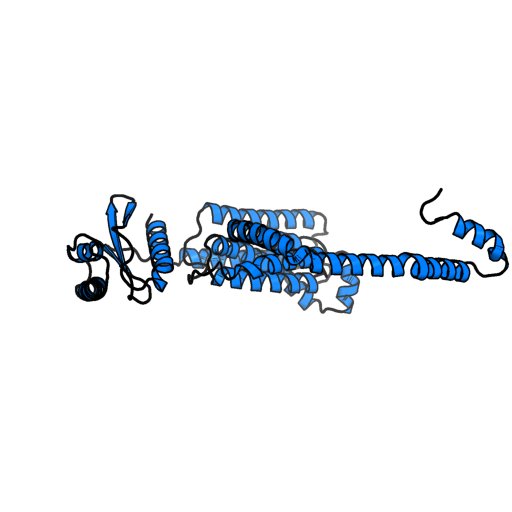4 1.00 86.69 287 SER A CA 1
ATOM 2267 C C . SER A 1 287 ? -30.923 -10.412 25.208 1.00 86.69 287 SER A C 1
ATOM 2269 O O . SER A 1 287 ? -30.518 -11.467 24.719 1.00 86.69 287 SER A O 1
ATOM 2271 N N . SER A 1 288 ? -30.194 -9.726 26.094 1.00 86.69 288 SER A N 1
ATOM 2272 C CA . SER A 1 288 ? -28.839 -10.107 26.488 1.00 86.69 288 SER A CA 1
ATOM 2273 C C . SER A 1 288 ? -28.845 -11.185 27.568 1.00 86.69 288 SER A C 1
ATOM 2275 O O . SER A 1 288 ? -29.539 -11.088 28.577 1.00 86.69 288 SER A O 1
ATOM 2277 N N . LEU A 1 289 ? -27.980 -12.189 27.408 1.00 84.75 289 LEU A N 1
ATOM 2278 C CA . LEU A 1 289 ? -27.761 -13.233 28.415 1.00 84.75 289 LEU A CA 1
ATOM 2279 C C . LEU A 1 289 ? -26.861 -12.772 29.575 1.00 84.75 289 LEU A C 1
ATOM 2281 O O . LEU A 1 289 ? -26.687 -13.497 30.554 1.00 84.75 289 LEU A O 1
ATOM 2285 N N . GLN A 1 290 ? -26.254 -11.586 29.476 1.00 86.12 290 GLN A N 1
ATOM 2286 C CA . GLN A 1 290 ? -25.289 -11.103 30.456 1.00 86.12 290 GLN A CA 1
ATOM 2287 C C . GLN A 1 290 ? -25.953 -10.189 31.490 1.00 86.12 290 GLN A C 1
ATOM 2289 O O . GLN A 1 290 ? -26.439 -9.113 31.148 1.00 86.12 290 GLN A O 1
ATOM 2294 N N . CYS A 1 291 ? -25.879 -10.535 32.778 1.00 86.25 291 CYS A N 1
ATOM 2295 C CA . CYS A 1 291 ? -26.456 -9.715 33.855 1.00 86.25 291 CYS A CA 1
ATOM 2296 C C . CYS A 1 291 ? -25.863 -8.295 33.920 1.00 86.25 291 CYS A C 1
ATOM 2298 O O . CYS A 1 291 ? -26.559 -7.345 34.269 1.00 86.25 291 CYS A O 1
ATOM 2300 N N . GLN A 1 292 ? -24.586 -8.133 33.553 1.00 89.06 292 GLN A N 1
ATOM 2301 C CA . GLN A 1 292 ? -23.896 -6.837 33.559 1.00 89.06 292 GLN A CA 1
ATOM 2302 C C . GLN A 1 292 ? -24.523 -5.808 32.605 1.00 89.06 292 GLN A C 1
ATOM 2304 O O . GLN A 1 292 ? -24.445 -4.614 32.882 1.00 89.06 292 GLN A O 1
ATOM 2309 N N . SER A 1 293 ? -25.204 -6.251 31.540 1.00 89.25 293 SER A N 1
ATOM 2310 C CA . SER A 1 293 ? -25.876 -5.376 30.565 1.00 89.25 293 SER A CA 1
ATOM 2311 C C . SER A 1 293 ? -26.946 -4.479 31.204 1.00 89.25 293 SER A C 1
ATOM 2313 O O . SER A 1 293 ? -27.144 -3.346 30.772 1.00 89.25 293 SER A O 1
ATOM 2315 N N . HIS A 1 294 ? -27.570 -4.928 32.299 1.00 90.62 294 HIS A N 1
ATOM 2316 C CA . HIS A 1 294 ? -28.615 -4.185 33.006 1.00 90.62 294 HIS A CA 1
ATOM 2317 C C . HIS A 1 294 ? -28.098 -2.903 33.672 1.00 90.62 294 HIS A C 1
ATOM 2319 O O . HIS A 1 294 ? -28.880 -1.991 33.940 1.00 90.62 294 HIS A O 1
ATOM 2325 N N . LEU A 1 295 ? -26.781 -2.778 33.877 1.00 89.62 295 LEU A N 1
ATOM 2326 C CA . LEU A 1 295 ? -26.160 -1.546 34.371 1.00 89.62 295 LEU A CA 1
ATOM 2327 C C . LEU A 1 295 ? -26.311 -0.376 33.390 1.00 89.62 295 LEU A C 1
ATOM 2329 O O . LEU A 1 295 ? -26.254 0.776 33.815 1.00 89.62 295 LEU A O 1
ATOM 2333 N N . ALA A 1 296 ? -26.575 -0.648 32.108 1.00 88.31 296 ALA A N 1
ATOM 2334 C CA . ALA A 1 296 ? -26.904 0.380 31.125 1.00 88.31 296 ALA A CA 1
ATOM 2335 C C . ALA A 1 296 ? -28.142 1.206 31.532 1.00 88.31 296 ALA A C 1
ATOM 2337 O O . ALA A 1 296 ? -28.242 2.384 31.199 1.00 88.31 296 ALA A O 1
ATOM 2338 N N . LEU A 1 297 ? -29.071 0.624 32.299 1.00 88.00 297 LEU A N 1
ATOM 2339 C CA . LEU A 1 297 ? -30.336 1.264 32.672 1.00 88.00 297 LEU A CA 1
ATOM 2340 C C . LEU A 1 297 ? -30.207 2.294 33.806 1.00 88.00 297 LEU A C 1
ATOM 2342 O O . LEU A 1 297 ? -31.177 2.988 34.104 1.00 88.00 297 LEU A O 1
ATOM 2346 N N . LEU A 1 298 ? -29.027 2.425 34.424 1.00 87.00 298 LEU A N 1
ATOM 2347 C CA . LEU A 1 298 ? -28.776 3.395 35.497 1.00 87.00 298 LEU A CA 1
ATOM 2348 C C . LEU A 1 298 ? -28.708 4.848 34.994 1.00 87.00 298 LEU A C 1
ATOM 2350 O O . LEU A 1 298 ? -28.824 5.776 35.791 1.00 87.00 298 LEU A O 1
ATOM 2354 N N . GLY A 1 299 ? -28.533 5.058 33.684 1.00 82.38 299 GLY A N 1
ATOM 2355 C CA . GLY A 1 299 ? -28.511 6.389 33.066 1.00 82.38 299 GLY A CA 1
ATOM 2356 C C . GLY A 1 299 ? -27.239 7.207 33.329 1.00 82.38 299 GLY A C 1
ATOM 2357 O O . GLY A 1 299 ? -27.160 8.355 32.903 1.00 82.38 299 GLY A O 1
ATOM 2358 N N . ASP A 1 300 ? -26.235 6.628 33.992 1.00 84.56 300 ASP A N 1
ATOM 2359 C CA . ASP A 1 300 ? -24.938 7.255 34.279 1.00 84.56 300 ASP A CA 1
ATOM 2360 C C . ASP A 1 300 ? -23.874 6.981 33.194 1.00 84.56 300 ASP A C 1
ATOM 2362 O O . ASP A 1 300 ? -22.773 7.533 33.239 1.00 84.56 300 ASP A O 1
ATOM 2366 N N . LYS A 1 301 ? -24.187 6.123 32.216 1.00 86.50 301 LYS A N 1
ATOM 2367 C CA . LYS A 1 301 ? -23.287 5.706 31.131 1.00 86.50 301 LYS A CA 1
ATOM 2368 C C . LYS A 1 301 ? -23.633 6.387 29.810 1.00 86.50 301 LYS A C 1
ATOM 2370 O O . LYS A 1 301 ? -24.783 6.718 29.529 1.00 86.50 301 LYS A O 1
ATOM 2375 N N . LYS A 1 302 ? -22.616 6.531 28.963 1.00 87.69 302 LYS A N 1
ATOM 2376 C CA . LYS A 1 302 ? -22.762 6.866 27.544 1.00 87.69 302 LYS A CA 1
ATOM 2377 C C . LYS A 1 302 ? -22.768 5.585 26.715 1.00 87.69 302 LYS A C 1
ATOM 2379 O O . LYS A 1 302 ? -22.198 4.577 27.132 1.00 87.69 302 LYS A O 1
ATOM 2384 N N . PHE A 1 303 ? -23.373 5.646 25.532 1.00 88.94 303 PHE A N 1
ATOM 2385 C CA . PHE A 1 303 ? -23.487 4.507 24.621 1.00 88.94 303 PHE A CA 1
ATOM 2386 C C . PHE A 1 303 ? -22.845 4.820 23.277 1.00 88.94 303 PHE A C 1
ATOM 2388 O O . PHE A 1 303 ? -23.033 5.905 22.723 1.00 88.94 303 PHE A O 1
ATOM 2395 N N . HIS A 1 304 ? -22.109 3.851 22.746 1.00 88.12 304 HIS A N 1
ATOM 2396 C CA . HIS A 1 304 ? -21.627 3.852 21.372 1.00 88.12 304 HIS A CA 1
ATOM 2397 C C . HIS A 1 304 ? -22.259 2.670 20.640 1.00 88.12 304 HIS A C 1
ATOM 2399 O O . HIS A 1 304 ? -22.110 1.533 21.082 1.00 88.12 304 HIS A O 1
ATOM 2405 N N . PHE A 1 305 ? -23.001 2.947 19.569 1.00 88.62 305 PHE A N 1
ATOM 2406 C CA . PHE A 1 305 ? -23.753 1.947 18.810 1.00 88.62 305 PHE A CA 1
ATOM 2407 C C . PHE A 1 305 ? -22.991 1.509 17.557 1.00 88.62 305 PHE A C 1
ATOM 2409 O O . PHE A 1 305 ? -22.222 2.278 16.981 1.00 88.62 305 PHE A O 1
ATOM 2416 N N . SER A 1 306 ? -23.261 0.281 17.128 1.00 85.94 306 SER A N 1
ATOM 2417 C CA . SER A 1 306 ? -22.900 -0.255 15.808 1.00 85.94 306 SER A CA 1
ATOM 2418 C C . SER A 1 306 ? -23.621 0.505 14.688 1.00 85.94 306 SER A C 1
ATOM 2420 O O . SER A 1 306 ? -24.657 1.130 14.923 1.00 85.94 306 SER A O 1
ATOM 2422 N N . GLU A 1 307 ? -2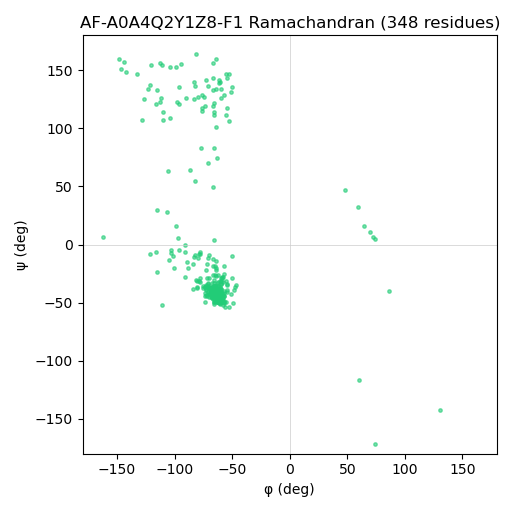3.110 0.431 13.454 1.00 79.69 307 GLU A N 1
ATOM 2423 C CA . GLU A 1 307 ? -23.761 1.063 12.291 1.00 79.69 307 GLU A CA 1
ATOM 2424 C C . GLU A 1 307 ? -25.179 0.524 12.041 1.00 79.69 307 GLU A C 1
ATOM 2426 O O . GLU A 1 307 ? -26.065 1.279 11.642 1.00 79.69 307 GLU A O 1
ATOM 2431 N N . SER A 1 308 ? -25.413 -0.761 12.326 1.00 81.50 308 SER A N 1
ATOM 2432 C CA . SER A 1 308 ? -26.733 -1.399 12.250 1.00 81.50 308 SER A CA 1
ATOM 2433 C C . SER A 1 308 ? -27.669 -0.969 13.389 1.00 81.50 308 SER A C 1
ATOM 2435 O O . SER A 1 308 ? -28.890 -1.082 13.271 1.00 81.50 308 SER A O 1
ATOM 2437 N N . GLY A 1 309 ? -27.110 -0.482 14.503 1.00 82.88 309 GLY A N 1
ATOM 2438 C CA . GLY A 1 309 ? -27.824 -0.210 15.747 1.00 82.88 309 GLY A CA 1
ATOM 2439 C C . GLY A 1 309 ? -28.236 -1.465 16.527 1.00 82.88 309 GLY A C 1
ATOM 2440 O O . GLY A 1 309 ? -28.957 -1.328 17.514 1.00 82.88 309 GLY A O 1
ATOM 2441 N N . GLY A 1 310 ? -27.806 -2.660 16.102 1.00 85.19 310 GLY A N 1
ATOM 2442 C CA . GLY A 1 310 ? -28.129 -3.945 16.740 1.00 85.19 310 GLY A CA 1
ATOM 2443 C C . GLY A 1 310 ? -27.243 -4.303 17.936 1.00 85.19 310 GLY A C 1
ATOM 2444 O O . GLY A 1 310 ? -27.557 -5.229 18.680 1.00 85.19 310 GLY A O 1
ATOM 2445 N N . SER A 1 311 ? -26.158 -3.557 18.129 1.00 90.38 311 SER A N 1
ATOM 2446 C CA . SER A 1 311 ? -25.185 -3.759 19.207 1.00 90.38 311 SER A CA 1
ATOM 2447 C C . SER A 1 311 ? -24.674 -2.430 19.759 1.00 90.38 311 SER A C 1
ATOM 2449 O O . SER A 1 311 ? -24.564 -1.456 19.004 1.00 90.38 311 SER A O 1
ATOM 2451 N N . PHE A 1 312 ? -24.330 -2.376 21.049 1.00 91.56 312 PHE A N 1
ATOM 2452 C CA . PHE A 1 312 ? -23.752 -1.192 21.689 1.00 91.56 312 PHE A CA 1
ATOM 2453 C C . PHE A 1 312 ? -22.700 -1.521 22.757 1.00 91.56 312 PHE A C 1
ATOM 2455 O O . PHE A 1 312 ? -22.688 -2.599 23.344 1.00 91.56 312 PHE A O 1
ATOM 2462 N N . VAL A 1 313 ? -21.828 -0.550 23.029 1.00 92.50 313 VAL A N 1
ATOM 2463 C CA . VAL A 1 313 ? -20.892 -0.547 24.160 1.00 92.50 313 VAL A CA 1
ATOM 2464 C C . VAL A 1 313 ? -21.248 0.603 25.092 1.00 92.50 313 VAL A C 1
ATOM 2466 O O . VAL A 1 313 ? -21.450 1.737 24.647 1.00 92.50 313 VAL A O 1
ATOM 2469 N N . MET A 1 314 ? -21.314 0.317 26.392 1.00 91.44 314 MET A N 1
ATOM 2470 C CA . MET A 1 314 ? -21.503 1.326 27.432 1.00 91.44 314 MET A CA 1
ATOM 2471 C C . MET A 1 314 ? -20.166 1.748 28.039 1.00 91.44 314 MET A C 1
ATOM 2473 O O . MET A 1 314 ? -19.311 0.918 28.346 1.00 91.44 314 MET A O 1
ATOM 2477 N N . TYR A 1 315 ? -19.973 3.052 28.223 1.00 91.38 315 TYR A N 1
ATOM 2478 C CA . TYR A 1 315 ? -18.714 3.606 28.710 1.00 91.38 315 TYR A CA 1
ATOM 2479 C C . TYR A 1 315 ? -18.918 4.873 29.547 1.00 91.38 315 TYR A C 1
ATOM 2481 O O . TYR A 1 315 ? -19.949 5.545 29.471 1.00 91.38 315 TYR A O 1
ATOM 2489 N N . GLY A 1 316 ? -17.916 5.198 30.360 1.00 88.75 316 GLY A N 1
ATOM 2490 C CA . GLY A 1 316 ? -17.775 6.475 31.054 1.00 88.75 316 GLY A CA 1
ATOM 2491 C C . GLY A 1 316 ? -16.583 7.262 30.514 1.00 88.75 316 GLY A C 1
ATOM 2492 O O . GLY A 1 316 ? -15.646 6.687 29.960 1.00 88.75 316 GLY A O 1
ATOM 2493 N N . GLU A 1 317 ? -16.601 8.581 30.678 1.00 87.62 317 GLU A N 1
ATOM 2494 C CA . GLU A 1 317 ? -15.468 9.446 30.337 1.00 87.62 317 GLU A CA 1
ATOM 2495 C C . GLU A 1 317 ? -14.885 10.035 31.620 1.00 87.62 317 GLU A C 1
ATOM 2497 O O . GLU A 1 317 ? -15.594 10.702 32.370 1.00 87.62 317 GLU A O 1
ATOM 2502 N N . GLN A 1 318 ? -13.597 9.794 31.862 1.00 84.62 318 GLN A N 1
ATOM 2503 C CA . GLN A 1 318 ? -12.858 10.331 33.001 1.00 84.62 318 GLN A CA 1
ATOM 2504 C C . GLN A 1 318 ? -11.574 10.993 32.489 1.00 84.62 318 GLN A C 1
ATOM 2506 O O . GLN A 1 318 ? -10.625 10.326 32.075 1.00 84.62 318 GLN A O 1
ATOM 2511 N N . GLY A 1 319 ? -11.534 12.327 32.505 1.00 83.69 319 GLY A N 1
ATOM 2512 C CA . GLY A 1 319 ? -10.400 13.091 31.978 1.00 83.69 319 GLY A CA 1
ATOM 2513 C C . GLY A 1 319 ? -10.168 12.821 30.488 1.00 83.69 319 GLY A C 1
ATOM 2514 O O . GLY A 1 319 ? -11.027 13.123 29.667 1.00 83.69 319 GLY A O 1
ATOM 2515 N N . ARG A 1 320 ? -9.002 12.253 30.149 1.00 81.19 320 ARG A N 1
ATOM 2516 C CA . ARG A 1 320 ? -8.607 11.876 28.774 1.00 81.19 320 ARG A CA 1
ATOM 2517 C C . ARG A 1 320 ? -8.810 10.390 28.471 1.00 81.19 320 ARG A C 1
ATOM 2519 O O . ARG A 1 320 ? -8.192 9.846 27.566 1.00 81.19 320 ARG A O 1
ATOM 2526 N N . SER A 1 321 ? -9.577 9.687 29.295 1.00 84.31 321 SER A N 1
ATOM 2527 C CA . SER A 1 321 ? -9.784 8.248 29.158 1.00 84.31 321 SER A CA 1
ATOM 2528 C C . SER A 1 321 ? -11.265 7.937 29.039 1.00 84.31 321 SER A C 1
ATOM 2530 O O . SER A 1 321 ? -12.084 8.430 29.818 1.00 84.31 321 SER A O 1
ATOM 2532 N N . ARG A 1 322 ? -11.602 7.084 28.072 1.00 89.19 322 ARG A N 1
ATOM 2533 C CA . ARG A 1 322 ? -12.909 6.436 27.991 1.00 89.19 322 ARG A CA 1
ATOM 2534 C C . ARG A 1 322 ? -12.789 5.044 28.590 1.00 89.19 322 ARG A C 1
ATOM 2536 O O . ARG A 1 322 ? -11.952 4.261 28.154 1.00 89.19 322 ARG A O 1
ATOM 2543 N N . VAL A 1 323 ? -13.600 4.752 29.597 1.00 91.25 323 VAL A N 1
ATOM 2544 C CA . VAL A 1 323 ? -13.573 3.476 30.315 1.00 91.25 323 VAL A CA 1
ATOM 2545 C C . VAL A 1 323 ? -14.837 2.710 29.972 1.00 91.25 323 VAL A C 1
ATOM 2547 O O . VAL A 1 323 ? -15.941 3.146 30.299 1.00 91.25 323 VAL A O 1
ATOM 2550 N N . VAL A 1 324 ? -14.667 1.586 29.284 1.00 93.12 324 VAL A N 1
ATOM 2551 C CA . VAL A 1 324 ? -15.757 0.671 28.937 1.00 93.12 324 VAL A CA 1
ATOM 2552 C C . VAL A 1 324 ? -16.209 -0.086 30.184 1.00 93.12 324 VAL A C 1
ATOM 2554 O O . VAL A 1 324 ? -15.386 -0.461 31.018 1.00 93.12 324 VAL A O 1
ATOM 2557 N N . MET A 1 325 ? -17.519 -0.297 30.311 1.00 89.56 325 MET A N 1
ATOM 2558 C CA . MET A 1 325 ? -18.113 -1.096 31.378 1.00 89.56 325 MET A CA 1
ATOM 2559 C C . MET A 1 325 ? -18.670 -2.399 30.798 1.00 89.56 325 MET A C 1
ATOM 2561 O O . MET A 1 325 ? -19.718 -2.383 30.162 1.00 89.56 325 MET A O 1
ATOM 2565 N N . GLY A 1 326 ? -17.994 -3.516 31.069 1.00 88.94 326 GLY A N 1
ATOM 2566 C CA . GLY A 1 326 ? -18.395 -4.842 30.588 1.00 88.94 326 GLY A CA 1
ATOM 2567 C C . GLY A 1 326 ? -18.121 -5.071 29.099 1.00 88.94 326 GLY A C 1
ATOM 2568 O O . GLY A 1 326 ? -17.457 -4.271 28.441 1.00 88.94 326 GLY A O 1
ATOM 2569 N N . ASP A 1 327 ? -18.629 -6.186 28.586 1.00 91.25 327 ASP A N 1
ATOM 2570 C CA . ASP A 1 327 ? -18.518 -6.551 27.172 1.00 91.25 327 ASP A CA 1
ATOM 2571 C C . ASP A 1 327 ? -19.586 -5.833 26.320 1.00 91.25 327 ASP A C 1
ATOM 2573 O O . ASP A 1 327 ? -20.565 -5.306 26.867 1.00 91.25 327 ASP A O 1
ATOM 2577 N N . PRO A 1 328 ? -19.428 -5.785 24.982 1.00 92.25 328 PRO A N 1
ATOM 2578 C CA . PRO A 1 328 ? -20.479 -5.296 24.099 1.00 92.25 328 PRO A CA 1
ATOM 2579 C C . PRO A 1 328 ? -21.800 -6.053 24.293 1.00 92.25 328 PRO A C 1
ATOM 2581 O O . PRO A 1 328 ? -21.826 -7.250 24.569 1.00 92.25 328 PRO A O 1
ATOM 2584 N N . VAL A 1 329 ? -22.917 -5.351 24.118 1.00 90.94 329 VAL A N 1
ATOM 2585 C CA . VAL A 1 329 ? -24.268 -5.905 24.260 1.00 90.94 329 VAL A CA 1
ATOM 2586 C C . VAL A 1 329 ? -24.931 -5.935 22.889 1.00 90.94 329 VAL A C 1
ATOM 2588 O O . VAL A 1 329 ? -25.010 -4.900 22.227 1.00 90.94 329 VAL A O 1
ATOM 2591 N N . GLY A 1 330 ? -25.422 -7.102 22.469 1.00 89.50 330 GLY A N 1
ATOM 2592 C CA . GLY A 1 330 ? -26.098 -7.295 21.186 1.00 89.50 330 GLY A CA 1
ATOM 2593 C C . GLY A 1 330 ? -25.538 -8.487 20.417 1.00 89.50 330 GLY A C 1
ATOM 2594 O O . GLY A 1 330 ? -25.196 -9.512 21.001 1.00 89.50 330 GLY A O 1
ATOM 2595 N N . ARG A 1 331 ? -25.443 -8.337 19.101 1.00 88.81 331 ARG A N 1
ATOM 2596 C CA . ARG A 1 331 ? -25.033 -9.363 18.141 1.00 88.81 331 ARG A CA 1
ATOM 2597 C C . ARG A 1 331 ? -23.521 -9.606 18.153 1.00 88.81 331 ARG A C 1
ATOM 2599 O O . ARG A 1 331 ? -22.758 -8.707 17.812 1.00 88.81 331 ARG A O 1
ATOM 2606 N N . GLU A 1 332 ? -23.091 -10.819 18.511 1.00 87.19 332 GLU A N 1
ATOM 2607 C CA . GLU A 1 332 ? -21.663 -11.188 18.606 1.00 87.19 332 GLU A CA 1
ATOM 2608 C C . GLU A 1 332 ? -20.894 -11.017 17.286 1.00 87.19 332 GLU A C 1
ATOM 2610 O O . GLU A 1 332 ? -19.709 -10.691 17.310 1.00 87.19 332 GLU A O 1
ATOM 2615 N N . ASP A 1 333 ? -21.562 -11.154 16.135 1.00 86.25 333 ASP A N 1
ATOM 2616 C CA . ASP A 1 333 ? -20.960 -10.945 14.813 1.00 86.25 333 ASP A CA 1
ATOM 2617 C C . ASP A 1 333 ? -20.508 -9.496 14.562 1.00 86.25 333 ASP A C 1
ATOM 2619 O O . ASP A 1 333 ? -19.666 -9.263 13.700 1.00 86.25 333 ASP A O 1
ATOM 2623 N N . GLU A 1 334 ? -21.011 -8.528 15.332 1.00 86.31 334 GLU A N 1
ATOM 2624 C CA . GLU A 1 334 ? -20.695 -7.102 15.175 1.00 86.31 334 GLU A CA 1
ATOM 2625 C C . GLU A 1 334 ? -19.703 -6.576 16.227 1.00 86.31 334 GLU A C 1
ATOM 2627 O O . GLU A 1 334 ? -19.315 -5.406 16.179 1.00 86.31 334 GLU A O 1
ATOM 2632 N N . TRP A 1 335 ? -19.303 -7.391 17.210 1.00 87.81 335 TRP A N 1
ATOM 2633 C CA . TRP A 1 335 ? -18.533 -6.915 18.368 1.00 87.81 335 TRP A CA 1
ATOM 2634 C C . TRP A 1 335 ? -17.153 -6.383 17.994 1.00 87.81 335 TRP A C 1
ATOM 2636 O O . TRP A 1 335 ? -16.743 -5.339 18.506 1.00 87.81 335 TRP A O 1
ATOM 2646 N N . ASP A 1 336 ? -16.457 -7.065 17.086 1.00 85.12 336 ASP A N 1
ATOM 2647 C CA . ASP A 1 336 ? -15.125 -6.655 16.640 1.00 85.12 336 ASP A CA 1
ATOM 2648 C C . ASP A 1 336 ? -15.171 -5.280 15.959 1.00 85.12 336 ASP A C 1
ATOM 2650 O O . ASP A 1 336 ? -14.417 -4.374 16.330 1.00 85.12 336 ASP A O 1
ATOM 2654 N N . ASP A 1 337 ? -16.096 -5.087 15.016 1.00 82.88 337 ASP A N 1
ATOM 2655 C CA . ASP A 1 337 ? -16.275 -3.812 14.317 1.00 82.88 337 ASP A CA 1
ATOM 2656 C C . ASP A 1 337 ? -16.732 -2.700 15.276 1.00 82.88 337 ASP A C 1
ATOM 2658 O O . ASP A 1 337 ? -16.251 -1.563 15.205 1.00 82.88 337 ASP A O 1
ATOM 2662 N N . LEU A 1 338 ? -17.602 -3.025 16.236 1.00 87.06 338 LEU A N 1
ATOM 2663 C CA . LEU A 1 338 ? -18.072 -2.094 17.256 1.00 87.06 338 LEU A CA 1
ATOM 2664 C C . LEU A 1 338 ? -16.934 -1.609 18.164 1.00 87.06 338 LEU A C 1
ATOM 2666 O O . LEU A 1 338 ? -16.780 -0.399 18.351 1.00 87.06 338 LEU A O 1
ATOM 2670 N N . LEU A 1 339 ? -16.114 -2.517 18.696 1.00 89.12 339 LEU A N 1
ATOM 2671 C CA . LEU A 1 339 ? -14.973 -2.176 19.551 1.00 89.12 339 LEU A CA 1
ATOM 2672 C C . LEU A 1 339 ? -13.919 -1.363 18.793 1.00 89.12 339 LEU A C 1
ATOM 2674 O O . LEU A 1 339 ? -13.385 -0.390 19.332 1.00 89.12 339 LEU A O 1
ATOM 2678 N N . TRP A 1 340 ? -13.656 -1.705 17.528 1.00 82.88 340 TRP A N 1
ATOM 2679 C CA . TRP A 1 340 ? -12.778 -0.911 16.669 1.00 82.88 340 TRP A CA 1
ATOM 2680 C C . TRP A 1 340 ? -13.322 0.494 16.435 1.00 82.88 340 TRP A C 1
ATOM 2682 O O . TRP A 1 340 ? -12.584 1.463 16.620 1.00 82.88 340 TRP A O 1
ATOM 2692 N N . SER A 1 341 ? -14.608 0.623 16.098 1.00 82.81 341 SER A N 1
ATOM 2693 C CA . SER A 1 341 ? -15.243 1.927 15.888 1.00 82.81 341 SER A CA 1
ATOM 2694 C C . SER A 1 341 ? -15.241 2.786 17.162 1.00 82.81 341 SER A C 1
ATOM 2696 O O . SER A 1 341 ? -15.044 4.001 17.093 1.00 82.81 341 SER A O 1
ATOM 2698 N N . PHE A 1 342 ? -15.391 2.163 18.337 1.00 87.06 342 PHE A N 1
ATOM 2699 C CA . PHE A 1 342 ? -15.288 2.836 19.628 1.00 87.06 342 PHE A CA 1
ATOM 2700 C C . PHE A 1 342 ? -13.865 3.335 19.896 1.00 87.06 342 PHE A C 1
ATOM 2702 O O . PHE A 1 342 ? -13.681 4.498 20.262 1.00 87.06 342 PHE A O 1
ATOM 2709 N N . ASN A 1 343 ? -12.856 2.485 19.675 1.00 84.81 343 ASN A N 1
ATOM 2710 C CA . ASN A 1 343 ? -11.455 2.865 19.834 1.00 84.81 343 ASN A CA 1
ATOM 2711 C C . ASN A 1 343 ? -11.064 3.990 18.862 1.00 84.81 343 ASN A C 1
ATOM 2713 O O . ASN A 1 343 ? -10.419 4.952 19.261 1.00 84.81 343 ASN A O 1
ATOM 2717 N N . GLU A 1 344 ? -11.521 3.931 17.608 1.00 75.00 344 GLU A N 1
ATOM 2718 C CA . GLU A 1 344 ? -11.328 5.011 16.632 1.00 75.00 344 GLU A CA 1
ATOM 2719 C C . GLU A 1 344 ? -11.922 6.328 17.108 1.00 75.00 344 GLU A C 1
ATOM 2721 O O . GLU A 1 344 ? -11.259 7.360 17.041 1.00 75.00 344 GLU A O 1
ATOM 2726 N N . LYS A 1 345 ? -13.150 6.293 17.632 1.00 77.44 345 LYS A N 1
ATOM 2727 C CA . LYS A 1 345 ? -13.812 7.492 18.138 1.00 77.44 345 LYS A CA 1
ATOM 2728 C C . LYS A 1 345 ? -13.115 8.051 19.376 1.00 77.44 345 LYS A C 1
ATOM 2730 O O . LYS A 1 345 ? -13.048 9.265 19.533 1.00 77.44 345 LYS A O 1
ATOM 2735 N N . ALA A 1 346 ? -12.604 7.194 20.262 1.00 80.06 346 ALA A N 1
ATOM 2736 C CA . ALA A 1 346 ? -11.774 7.614 21.391 1.00 80.06 346 ALA A CA 1
ATOM 2737 C C . ALA A 1 346 ? -10.481 8.287 20.908 1.00 80.06 346 ALA A C 1
ATOM 2739 O O . ALA A 1 346 ? -10.177 9.402 21.311 1.00 80.06 346 ALA A O 1
ATOM 2740 N N . GLU A 1 347 ? -9.779 7.651 19.976 1.00 71.31 347 GLU A N 1
ATOM 2741 C CA . GLU A 1 347 ? -8.547 8.156 19.377 1.00 71.31 347 GLU A CA 1
ATOM 2742 C C . GLU A 1 347 ? -8.720 9.446 18.544 1.00 71.31 347 GLU A C 1
ATOM 2744 O O . GLU A 1 347 ? -7.747 10.185 18.351 1.00 71.31 347 GLU A O 1
ATOM 2749 N N . ASP A 1 348 ? -9.908 9.697 17.991 1.00 65.94 348 ASP A N 1
ATOM 2750 C CA . ASP A 1 348 ? -10.232 10.912 17.232 1.00 65.94 348 ASP A CA 1
ATOM 2751 C C . ASP A 1 348 ? -10.558 12.110 18.128 1.00 65.94 348 ASP A C 1
ATOM 2753 O O . ASP A 1 348 ? -10.264 13.250 17.755 1.00 65.94 348 ASP A O 1
ATOM 2757 N N . ASP A 1 349 ? -11.129 11.856 19.304 1.00 69.00 349 ASP A N 1
ATOM 2758 C CA . ASP A 1 349 ? -11.527 12.898 20.251 1.00 69.00 349 ASP A CA 1
ATOM 2759 C C . ASP A 1 349 ? -10.369 13.367 21.166 1.00 69.00 349 ASP A C 1
ATOM 2761 O O . ASP A 1 349 ? -10.451 14.472 21.712 1.00 69.00 349 ASP A O 1
ATOM 2765 N N . GLY A 1 350 ? -9.265 12.606 21.268 1.00 59.31 350 GLY A N 1
ATOM 2766 C CA . GLY A 1 350 ? -8.006 12.999 21.943 1.00 59.31 350 GLY A CA 1
ATOM 2767 C C . GLY A 1 350 ? -7.758 12.332 23.292 1.00 59.31 350 GLY A C 1
ATOM 2768 O O . GLY A 1 350 ? -6.977 12.921 24.097 1.00 59.31 350 GLY A O 1
#

Secondary structure (DSSP, 8-state):
--GGGTTHHHHHHHHHHTTTS-HHHHHHHHHHHHIIIIIHHHHHHHHHHHHHHHHHTHHHHHHHHHHHHHHHHHHHHHHHHHHHHHHHHHHHHHTTSPPPHHHHHHHHHHS-HHHHHHHHHHHHHHHHHHHHHHHHHHTTBHHHHHHHHHHHHHHHHHHHHHH--HHHHHHHHHHHHHHGGGGGG--B---TT-SPPPHHHHHHHHHHHHHHHHHHHHHHTTS------TT---TT-HHHHHHHHHHHHHHHHHHHHHHHHS--------PPPPHHHHHHHHHHHHT-S-GGGGGGGGS-SEEEE-TTSSEEEEEEEETTEEEE-SS-EE-GGGHHHHHHHHHHHHHHH-